Protein AF-A0A7V3CQY4-F1 (afdb_monomer_lite)

Sequence (263 aa):
MRLSNSRHDLVFGLGSEVIVRRNTSTVRGRKYGGEILPIAASELNTNHSLLVAAPLRETRSVLTPDQAALLGWIVTDGYFRRRGGGVEAVIYQSPKKYLDTVIAVAGGKPRAPHPDTGVVCVPVLRERIKPLEPWLSKEEELVGCVARLSTRASESMYDAMYLADGSVAPGRKGDYLAVKHPGVRSAFRVLALFRGYRTSESSRGCYVSQRRTLKLASCDIDAAVTDGLWQPVTEMGTCVVRCGQFITLMGAVAPVRPTKAST

Structure (mmCIF, N/CA/C/O backbone):
data_AF-A0A7V3CQY4-F1
#
_entry.id   AF-A0A7V3CQY4-F1
#
loop_
_atom_site.group_PDB
_atom_site.id
_atom_site.type_symbol
_atom_site.label_atom_id
_atom_site.label_alt_id
_atom_site.label_comp_id
_atom_site.label_asym_id
_atom_site.label_entity_id
_atom_site.label_seq_id
_atom_site.pdbx_PDB_ins_code
_atom_site.Cartn_x
_atom_site.Cartn_y
_atom_site.Cartn_z
_atom_site.occupancy
_atom_site.B_iso_or_equiv
_atom_site.auth_seq_id
_atom_site.auth_comp_id
_atom_site.auth_asym_id
_atom_site.auth_atom_id
_atom_site.pdbx_PDB_model_num
ATOM 1 N N . MET A 1 1 ? 10.333 9.291 -25.958 1.00 81.38 1 MET A N 1
ATOM 2 C CA . MET A 1 1 ? 9.911 7.898 -26.229 1.00 81.38 1 MET A CA 1
ATOM 3 C C . MET A 1 1 ? 8.604 7.633 -25.501 1.00 81.38 1 MET A C 1
ATOM 5 O O . MET A 1 1 ? 8.545 7.876 -24.302 1.00 81.38 1 MET A O 1
ATOM 9 N N . ARG A 1 2 ? 7.569 7.145 -26.185 1.00 84.38 2 ARG A N 1
ATOM 10 C CA . ARG A 1 2 ? 6.293 6.737 -25.583 1.00 84.38 2 ARG A CA 1
ATOM 11 C C . ARG A 1 2 ? 6.104 5.239 -25.780 1.00 84.38 2 ARG A C 1
ATOM 13 O O . ARG A 1 2 ? 6.304 4.735 -26.877 1.00 84.38 2 ARG A O 1
ATOM 20 N N . LEU A 1 3 ? 5.737 4.542 -24.711 1.00 83.81 3 LEU A N 1
ATOM 21 C CA . LEU A 1 3 ? 5.348 3.137 -24.727 1.00 83.81 3 LEU A CA 1
ATOM 22 C C . LEU A 1 3 ? 3.882 3.065 -24.331 1.00 83.81 3 LEU A C 1
ATOM 24 O O . LEU A 1 3 ? 3.548 3.406 -23.193 1.00 83.81 3 LEU A O 1
ATOM 28 N N . SER A 1 4 ? 3.020 2.600 -25.227 1.00 84.50 4 SER A N 1
ATOM 29 C CA . SER A 1 4 ? 1.587 2.534 -24.942 1.00 84.50 4 SER A CA 1
ATOM 30 C C . SER A 1 4 ? 0.986 1.165 -25.243 1.00 84.50 4 SER A C 1
ATOM 32 O O . SER A 1 4 ? 1.446 0.446 -26.120 1.00 84.50 4 SER A O 1
ATOM 34 N N . ASN A 1 5 ? -0.004 0.753 -24.454 1.00 85.06 5 ASN A N 1
ATOM 35 C CA . ASN A 1 5 ? -0.891 -0.371 -24.744 1.00 85.06 5 ASN A CA 1
ATOM 36 C C . ASN A 1 5 ? -2.230 -0.177 -24.031 1.00 85.06 5 ASN A C 1
ATOM 38 O O . ASN A 1 5 ? -2.420 0.793 -23.304 1.00 85.06 5 ASN A O 1
ATOM 42 N N . SER A 1 6 ? -3.145 -1.144 -24.157 1.00 79.06 6 SER A N 1
ATOM 43 C CA . SER A 1 6 ? -4.470 -1.096 -23.505 1.00 79.06 6 SER A CA 1
ATOM 44 C C . SER A 1 6 ? -4.454 -0.849 -21.990 1.00 79.06 6 SER A C 1
ATOM 46 O O . SER A 1 6 ? -5.492 -0.545 -21.407 1.00 79.06 6 SER A O 1
ATOM 48 N N . ARG A 1 7 ? -3.306 -1.027 -21.328 1.00 74.19 7 ARG A N 1
ATOM 49 C CA . ARG A 1 7 ? -3.156 -0.862 -19.883 1.00 74.19 7 ARG A CA 1
ATOM 50 C C . ARG A 1 7 ? -2.136 0.187 -19.486 1.00 74.19 7 ARG A C 1
ATOM 52 O O . ARG A 1 7 ? -2.247 0.654 -18.370 1.00 74.19 7 ARG A O 1
ATOM 59 N N . HIS A 1 8 ? -1.148 0.523 -20.303 1.00 79.31 8 HIS A N 1
ATOM 60 C CA . HIS A 1 8 ? -0.020 1.359 -19.895 1.00 79.31 8 HIS A CA 1
ATOM 61 C C . HIS A 1 8 ? 0.166 2.488 -20.895 1.00 79.31 8 HIS A C 1
ATOM 63 O O . HIS A 1 8 ? 0.032 2.273 -22.092 1.00 79.31 8 HIS A O 1
ATOM 69 N N . ASP A 1 9 ? 0.530 3.658 -20.390 1.00 81.81 9 ASP A N 1
ATOM 70 C CA . ASP A 1 9 ? 0.972 4.788 -21.195 1.00 81.81 9 ASP A CA 1
ATOM 71 C C . ASP A 1 9 ? 2.155 5.424 -20.466 1.00 81.81 9 ASP A C 1
ATOM 73 O O . ASP A 1 9 ? 1.991 6.072 -19.430 1.00 81.81 9 ASP A O 1
ATOM 77 N N . LEU A 1 10 ? 3.364 5.093 -20.915 1.00 81.94 10 LEU A N 1
ATOM 78 C CA . LEU A 1 10 ? 4.618 5.487 -20.285 1.00 81.94 10 LEU A CA 1
ATOM 79 C C . LEU A 1 10 ? 5.369 6.413 -21.228 1.00 81.94 10 LEU A C 1
ATOM 81 O O . LEU A 1 10 ? 5.567 6.081 -22.394 1.00 81.94 10 LEU A O 1
ATOM 85 N N . VAL A 1 11 ? 5.835 7.543 -20.710 1.00 81.00 11 VAL A N 1
ATOM 86 C CA . VAL A 1 11 ? 6.584 8.518 -21.497 1.00 81.00 11 VAL A CA 1
ATOM 87 C C . VAL A 1 11 ? 7.938 8.764 -20.847 1.00 81.00 11 VAL A C 1
ATOM 89 O O . VAL A 1 11 ? 8.033 9.008 -19.646 1.00 81.00 11 VAL A O 1
ATOM 92 N N . PHE A 1 12 ? 8.985 8.687 -21.660 1.00 77.75 12 PHE A N 1
ATOM 93 C CA . PHE A 1 12 ? 10.381 8.834 -21.271 1.00 77.75 12 PHE A CA 1
ATOM 94 C C . PHE A 1 12 ? 11.020 9.952 -22.093 1.00 77.75 12 PHE A C 1
ATOM 96 O O . PHE A 1 12 ? 10.790 10.049 -23.305 1.00 77.75 12 PHE A O 1
ATOM 103 N N . GLY A 1 13 ? 11.877 10.747 -21.454 1.00 74.88 13 GLY A N 1
ATOM 104 C CA . GLY A 1 13 ? 12.790 11.636 -22.164 1.00 74.88 13 GLY A CA 1
ATOM 105 C C . GLY A 1 13 ? 13.780 10.830 -23.008 1.00 74.88 13 GLY A C 1
ATOM 106 O O . GLY A 1 13 ? 14.094 9.684 -22.689 1.00 74.88 13 GLY A O 1
ATOM 107 N N . LEU A 1 14 ? 14.271 11.412 -24.105 1.00 71.69 14 LEU A N 1
ATOM 108 C CA . LEU A 1 14 ? 15.207 10.720 -25.005 1.00 71.69 14 LEU A CA 1
ATOM 109 C C . LEU A 1 14 ? 16.559 10.413 -24.341 1.00 71.69 14 LEU A C 1
ATOM 111 O O . LEU A 1 14 ? 17.174 9.409 -24.675 1.00 71.69 14 LEU A O 1
ATOM 115 N N . GLY A 1 15 ? 16.985 11.235 -23.378 1.00 73.88 15 GLY A N 1
ATOM 116 C CA . GLY A 1 15 ? 18.197 11.009 -22.583 1.00 73.88 15 GLY A CA 1
ATOM 117 C C . GLY A 1 15 ? 17.988 10.176 -21.315 1.00 73.88 15 GLY A C 1
ATOM 118 O O . GLY A 1 15 ? 18.919 10.042 -20.529 1.00 73.88 15 GLY A O 1
ATOM 119 N N . SER A 1 16 ? 16.780 9.660 -21.063 1.00 76.44 16 SER A N 1
ATOM 120 C CA . SER A 1 16 ? 16.513 8.850 -19.871 1.00 76.44 16 SER A CA 1
ATOM 121 C C . SER A 1 16 ? 17.084 7.441 -20.035 1.00 76.44 16 SER A C 1
ATOM 123 O O . SER A 1 16 ? 16.942 6.825 -21.093 1.00 76.44 16 SER A O 1
ATOM 125 N N . GLU A 1 17 ? 17.646 6.895 -18.960 1.00 82.06 17 GLU A N 1
ATOM 126 C CA . GLU A 1 17 ? 17.961 5.472 -18.863 1.00 82.06 17 GLU A CA 1
ATOM 127 C C . GLU A 1 17 ? 16.813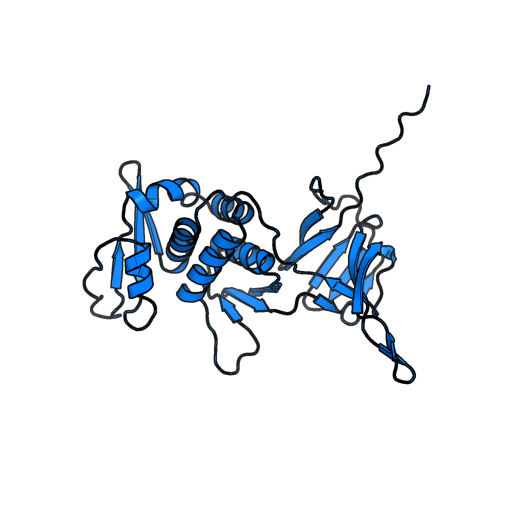 4.712 -18.207 1.00 82.06 17 GLU A C 1
ATOM 129 O O . GLU A 1 17 ? 16.183 5.160 -17.247 1.00 82.06 17 GLU A O 1
ATOM 134 N N . VAL A 1 18 ? 16.549 3.516 -18.710 1.00 84.31 18 VAL A N 1
ATOM 135 C CA . VAL A 1 18 ? 15.534 2.626 -18.160 1.00 84.31 18 VAL A CA 1
ATOM 136 C C . VAL A 1 18 ? 16.145 1.278 -17.825 1.00 84.31 18 VAL A C 1
ATOM 138 O O . VAL A 1 18 ? 16.961 0.737 -18.568 1.00 84.31 18 VAL A O 1
ATOM 141 N N . ILE A 1 19 ? 15.727 0.714 -16.693 1.00 87.62 19 ILE A N 1
ATOM 142 C CA . ILE A 1 19 ? 16.169 -0.615 -16.280 1.00 87.62 19 ILE A CA 1
ATOM 143 C C . ILE A 1 19 ? 15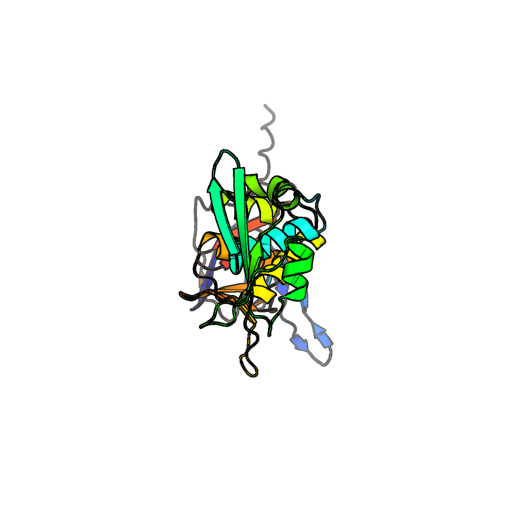.307 -1.654 -16.986 1.00 87.62 19 ILE A C 1
ATOM 145 O O . ILE A 1 19 ? 14.092 -1.736 -16.771 1.00 87.62 19 ILE A O 1
ATOM 149 N N . VAL A 1 20 ? 15.937 -2.478 -17.817 1.00 90.19 20 VAL A N 1
ATOM 150 C CA . VAL A 1 20 ? 15.262 -3.545 -18.552 1.00 90.19 20 VAL A CA 1
ATOM 151 C C . VAL A 1 20 ? 15.842 -4.902 -18.207 1.00 90.19 20 VAL A C 1
ATOM 153 O O . VAL A 1 20 ? 17.003 -5.041 -17.833 1.00 90.19 20 VAL A O 1
ATOM 156 N N . ARG A 1 21 ? 15.018 -5.929 -18.384 1.00 92.06 21 ARG A N 1
ATOM 157 C CA . ARG A 1 21 ? 15.451 -7.314 -18.496 1.00 92.06 21 ARG A CA 1
ATOM 158 C C . ARG A 1 21 ? 15.422 -7.716 -19.965 1.00 92.06 21 ARG A C 1
ATOM 160 O O . ARG A 1 21 ? 14.360 -7.615 -20.588 1.00 92.06 21 ARG A O 1
ATOM 167 N N . ARG A 1 22 ? 16.534 -8.208 -20.519 1.00 91.38 22 ARG A N 1
ATOM 168 C CA . ARG A 1 22 ? 16.524 -8.764 -21.882 1.00 91.38 22 ARG A CA 1
ATOM 169 C C . ARG A 1 22 ? 15.711 -10.059 -21.896 1.00 91.38 22 ARG A C 1
ATOM 171 O O . ARG A 1 22 ? 15.857 -10.900 -21.006 1.00 91.38 22 ARG A O 1
ATOM 178 N N . ASN A 1 23 ? 14.829 -10.225 -22.877 1.00 89.62 23 ASN A N 1
ATOM 179 C CA . ASN A 1 23 ? 14.028 -11.436 -23.010 1.00 89.62 23 ASN A CA 1
ATOM 180 C C . ASN A 1 23 ? 14.948 -12.644 -23.215 1.00 89.62 23 ASN A C 1
ATOM 182 O O . ASN A 1 23 ? 15.903 -12.591 -23.987 1.00 89.62 23 ASN A O 1
ATOM 186 N N . THR A 1 24 ? 14.660 -13.736 -22.513 1.00 88.44 24 THR A N 1
ATOM 187 C CA . THR A 1 24 ? 15.439 -14.965 -22.646 1.00 88.44 24 THR A CA 1
ATOM 188 C C . THR A 1 24 ? 15.089 -15.680 -23.944 1.00 88.44 24 THR A C 1
ATOM 190 O O . THR A 1 24 ? 13.906 -15.894 -24.218 1.00 88.44 24 THR A O 1
ATOM 193 N N . SER A 1 25 ? 16.093 -16.131 -24.684 1.00 88.19 25 SER A N 1
ATOM 194 C CA . SER A 1 25 ? 15.944 -17.016 -25.840 1.00 88.19 25 SER A CA 1
ATOM 195 C C . SER A 1 25 ? 16.830 -18.250 -25.672 1.00 88.19 25 SER A C 1
ATOM 197 O O . SER A 1 25 ? 17.770 -18.262 -24.878 1.00 88.19 25 SER A O 1
ATOM 199 N N . THR A 1 26 ? 16.500 -19.337 -26.369 1.00 90.94 26 THR A N 1
ATOM 200 C CA . THR A 1 26 ? 17.349 -20.534 -26.420 1.00 90.94 26 THR A CA 1
ATOM 201 C C . THR A 1 26 ? 17.760 -20.766 -27.862 1.00 90.94 26 THR A C 1
ATOM 203 O O . THR A 1 26 ? 16.904 -20.945 -28.721 1.00 90.94 26 THR A O 1
ATOM 206 N N . VAL A 1 27 ? 19.064 -20.755 -28.130 1.00 89.75 27 VAL A N 1
ATOM 207 C CA . VAL A 1 27 ? 19.627 -20.965 -29.467 1.00 89.75 27 VAL A CA 1
ATOM 208 C C . VAL A 1 27 ? 20.602 -22.129 -29.381 1.00 89.75 27 VAL A C 1
ATOM 210 O O . VAL A 1 27 ? 21.561 -22.081 -28.614 1.00 89.75 27 VAL A O 1
ATOM 213 N N . ARG A 1 28 ? 20.334 -23.203 -30.138 1.00 91.25 28 ARG A N 1
ATOM 214 C CA . ARG A 1 28 ? 21.153 -24.434 -30.155 1.00 91.25 28 ARG A CA 1
ATOM 215 C C . ARG A 1 28 ? 21.439 -24.987 -28.745 1.00 91.25 28 ARG A C 1
ATOM 217 O O . ARG A 1 28 ? 22.572 -25.310 -28.408 1.00 91.25 28 ARG A O 1
ATOM 224 N N . GLY A 1 29 ? 20.411 -25.024 -27.895 1.00 91.19 29 GLY A N 1
ATOM 225 C CA . GLY A 1 29 ? 20.507 -25.527 -26.518 1.00 91.19 29 GLY A CA 1
ATOM 226 C C . GLY A 1 29 ? 21.156 -24.573 -25.505 1.00 91.19 29 GLY A C 1
ATOM 227 O O . GLY A 1 29 ? 21.150 -24.870 -24.314 1.00 91.19 29 GLY A O 1
ATOM 228 N N . ARG A 1 30 ? 21.670 -23.409 -25.929 1.00 87.62 30 ARG A N 1
ATOM 229 C CA . ARG A 1 30 ? 22.233 -22.388 -25.031 1.00 87.62 30 ARG A CA 1
ATOM 230 C C . ARG A 1 30 ? 21.199 -21.310 -24.726 1.00 87.62 30 ARG A C 1
ATOM 232 O O . ARG A 1 30 ? 20.527 -20.828 -25.638 1.00 87.62 30 ARG A O 1
ATOM 239 N N . LYS A 1 31 ? 21.070 -20.930 -23.451 1.00 85.62 31 LYS A N 1
ATOM 240 C CA . LYS A 1 31 ? 20.207 -19.823 -23.014 1.00 85.62 31 LYS A CA 1
ATOM 241 C C . LYS A 1 31 ? 20.952 -18.497 -23.149 1.00 85.62 31 LYS A C 1
ATOM 243 O O . LYS A 1 31 ? 22.065 -18.368 -22.652 1.00 85.62 31 LYS A O 1
ATOM 248 N N . TYR A 1 32 ? 20.308 -17.530 -23.787 1.00 86.44 32 TYR A N 1
ATOM 249 C CA . TYR A 1 32 ? 20.758 -16.148 -23.924 1.00 86.44 32 TYR A CA 1
ATOM 250 C C . TYR A 1 32 ? 19.711 -15.219 -23.312 1.00 86.44 32 TYR A C 1
ATOM 252 O O . TYR A 1 32 ? 18.535 -15.586 -23.224 1.00 86.44 32 TYR A O 1
ATOM 260 N N . GLY A 1 33 ? 20.111 -14.011 -22.927 1.00 88.31 33 GLY A N 1
ATOM 261 C CA . GLY A 1 33 ? 19.206 -13.050 -22.310 1.00 88.31 33 GLY A CA 1
ATOM 262 C C . GLY A 1 33 ? 18.979 -13.312 -20.817 1.00 88.31 33 GLY A C 1
ATOM 263 O O . GLY A 1 33 ? 19.558 -14.209 -20.200 1.00 88.31 33 GLY A O 1
ATOM 264 N N . GLY A 1 34 ? 18.048 -12.557 -20.238 1.00 87.75 34 GLY A N 1
ATOM 265 C CA . GLY A 1 34 ? 17.684 -12.637 -18.828 1.00 87.75 34 GLY A CA 1
ATOM 266 C C . GLY A 1 34 ? 18.467 -11.691 -17.921 1.00 87.75 34 GLY A C 1
ATOM 267 O O . GLY A 1 34 ? 18.006 -11.475 -16.798 1.00 87.75 34 GLY A O 1
ATOM 268 N N . GLU A 1 35 ? 19.563 -11.107 -18.408 1.00 91.31 35 GLU A N 1
ATOM 269 C CA . GLU A 1 35 ? 20.306 -10.040 -17.744 1.00 91.31 35 GLU A CA 1
ATOM 270 C C . GLU A 1 35 ? 19.432 -8.805 -17.489 1.00 91.31 35 GLU A C 1
ATOM 272 O O . GLU A 1 35 ? 18.504 -8.507 -18.250 1.00 91.31 35 GLU A O 1
ATOM 277 N N . ILE A 1 36 ? 19.736 -8.103 -16.395 1.00 88.88 36 ILE A N 1
ATOM 278 C CA . ILE A 1 36 ? 19.141 -6.815 -16.038 1.00 88.88 36 ILE A CA 1
ATOM 279 C C . ILE A 1 36 ? 20.201 -5.750 -16.287 1.00 88.88 36 ILE A C 1
ATOM 281 O O . ILE A 1 36 ? 21.296 -5.849 -15.735 1.00 88.88 36 ILE A O 1
ATOM 285 N N . LEU A 1 37 ? 19.877 -4.751 -17.103 1.00 89.12 37 LEU A N 1
ATOM 286 C CA . LEU A 1 37 ? 20.795 -3.673 -17.449 1.00 89.12 37 LEU A CA 1
ATOM 287 C C . LEU A 1 37 ? 20.056 -2.336 -17.608 1.00 89.12 37 LEU A C 1
ATOM 289 O O . LEU A 1 37 ? 18.878 -2.334 -17.986 1.00 89.12 37 LEU A O 1
ATOM 293 N N . PRO A 1 38 ? 20.726 -1.207 -17.324 1.00 87.69 38 PRO A N 1
ATOM 294 C CA . PRO A 1 38 ? 20.293 0.090 -17.823 1.00 87.69 38 PRO A CA 1
ATOM 295 C C . PRO A 1 38 ? 20.513 0.152 -19.340 1.00 87.69 38 PRO A C 1
ATOM 297 O O . PRO A 1 38 ? 21.532 -0.326 -19.837 1.00 87.69 38 PRO A O 1
ATOM 300 N N . ILE A 1 39 ? 19.556 0.724 -20.067 1.00 87.94 39 ILE A N 1
ATOM 301 C CA . ILE A 1 39 ? 19.712 1.108 -21.477 1.00 87.94 39 ILE A CA 1
ATOM 302 C C . ILE A 1 39 ? 19.093 2.482 -21.709 1.00 87.94 39 ILE A C 1
ATOM 304 O O . ILE A 1 39 ? 18.178 2.879 -20.978 1.00 87.94 39 ILE A O 1
ATOM 308 N N . ALA A 1 40 ? 19.534 3.182 -22.750 1.00 87.19 40 ALA A N 1
ATOM 309 C CA . ALA A 1 40 ? 18.888 4.422 -23.157 1.00 87.19 40 ALA A CA 1
ATOM 310 C C . ALA A 1 40 ? 17.442 4.151 -23.604 1.00 87.19 40 ALA A C 1
ATOM 312 O O . ALA A 1 40 ? 17.146 3.143 -24.251 1.00 87.19 40 ALA A O 1
ATOM 313 N N . ALA A 1 41 ? 16.518 5.065 -23.298 1.00 85.50 41 ALA A N 1
ATOM 314 C CA . ALA A 1 41 ? 15.123 4.935 -23.713 1.00 85.50 41 ALA A CA 1
ATOM 315 C C . ALA A 1 41 ? 14.975 4.826 -25.244 1.00 85.50 41 ALA A C 1
ATOM 317 O O . ALA A 1 41 ? 14.059 4.160 -25.718 1.00 85.50 41 ALA A O 1
ATOM 318 N N . SER A 1 42 ? 15.886 5.434 -26.013 1.00 86.62 42 SER A N 1
ATOM 319 C CA . SER A 1 42 ? 15.980 5.321 -27.477 1.00 86.62 42 SER A CA 1
ATOM 320 C C . SER A 1 42 ? 16.310 3.911 -27.983 1.00 86.62 42 SER A C 1
ATOM 322 O O . SER A 1 42 ? 15.990 3.592 -29.123 1.00 86.62 42 SER A O 1
ATOM 324 N N . GLU A 1 43 ? 16.906 3.055 -27.152 1.00 90.56 43 GLU A N 1
ATOM 325 C CA . GLU A 1 43 ? 17.316 1.687 -27.505 1.00 90.56 43 GLU A CA 1
ATOM 326 C C . GLU A 1 43 ? 16.251 0.634 -27.152 1.00 90.56 43 GLU A C 1
ATOM 328 O O . GLU A 1 43 ? 16.439 -0.574 -27.355 1.00 90.56 43 GLU A O 1
ATOM 333 N N . LEU A 1 44 ? 15.113 1.066 -26.599 1.00 90.00 44 LEU A N 1
ATOM 334 C CA . LEU A 1 44 ? 14.010 0.177 -26.262 1.00 90.00 44 LEU A CA 1
ATOM 335 C C . LEU A 1 44 ? 13.445 -0.504 -27.510 1.00 90.00 44 LEU A C 1
ATOM 337 O O . LEU A 1 44 ? 13.150 0.128 -28.518 1.00 90.00 44 LEU A O 1
ATOM 341 N N . ASN A 1 45 ? 13.236 -1.814 -27.413 1.00 91.12 45 ASN A N 1
ATOM 342 C CA . ASN A 1 45 ? 12.609 -2.614 -28.455 1.00 91.12 45 ASN A CA 1
ATOM 343 C C . ASN A 1 45 ? 11.835 -3.787 -27.834 1.00 91.12 45 ASN A C 1
ATOM 345 O O . ASN A 1 45 ? 11.860 -4.016 -26.621 1.00 91.12 45 ASN A O 1
ATOM 349 N N . THR A 1 46 ? 11.150 -4.561 -28.670 1.00 91.75 46 THR A N 1
ATOM 350 C CA . THR A 1 46 ? 10.269 -5.662 -28.254 1.00 91.75 46 THR A CA 1
ATOM 351 C C . THR A 1 46 ? 10.991 -6.828 -27.563 1.00 91.75 46 THR A C 1
ATOM 353 O O . THR A 1 46 ? 10.349 -7.598 -26.840 1.00 91.75 46 THR A O 1
ATOM 356 N N . ASN A 1 47 ? 12.322 -6.936 -27.692 1.00 90.75 47 ASN A N 1
ATOM 357 C CA . ASN A 1 47 ? 13.139 -7.922 -26.975 1.00 90.75 47 ASN A CA 1
ATOM 358 C C . ASN A 1 47 ? 13.433 -7.528 -25.521 1.00 90.75 47 ASN A C 1
ATOM 360 O O . ASN A 1 47 ? 14.086 -8.286 -24.801 1.00 90.75 47 ASN A O 1
ATOM 364 N N . HIS A 1 48 ? 12.949 -6.375 -25.064 1.00 93.06 48 HIS A N 1
ATOM 365 C CA . HIS A 1 48 ? 13.103 -5.927 -23.688 1.00 93.06 48 HIS A CA 1
ATOM 366 C C . HIS A 1 48 ? 11.824 -6.126 -22.867 1.00 93.06 48 HIS A C 1
ATOM 368 O O . HIS A 1 48 ? 10.690 -6.131 -23.358 1.00 93.06 48 HIS A O 1
ATOM 374 N N . SER A 1 49 ? 12.029 -6.280 -21.566 1.00 92.00 49 SER A N 1
ATOM 375 C CA . SER A 1 49 ? 10.994 -6.218 -20.547 1.00 92.00 49 SER A CA 1
ATOM 376 C C . SER A 1 49 ? 11.368 -5.127 -19.548 1.00 92.00 49 SER A C 1
ATOM 378 O O . SER A 1 49 ? 12.346 -5.276 -18.822 1.00 92.00 49 SER A O 1
ATOM 380 N N . LEU A 1 50 ? 10.601 -4.042 -19.493 1.00 89.50 50 LEU A N 1
ATOM 381 C CA . LEU A 1 50 ? 10.844 -2.934 -18.570 1.00 89.50 50 LEU A CA 1
ATOM 382 C C . LEU A 1 50 ? 10.623 -3.392 -17.126 1.00 89.50 50 LEU A C 1
ATOM 384 O O . LEU A 1 50 ? 9.597 -4.012 -16.836 1.00 89.50 50 LEU A O 1
ATOM 388 N N . LEU A 1 51 ? 11.557 -3.095 -16.222 1.00 86.88 51 LEU A N 1
ATOM 389 C CA . LEU A 1 51 ? 11.380 -3.330 -14.793 1.00 86.88 51 LEU A CA 1
ATOM 390 C C . LEU A 1 51 ? 10.531 -2.195 -14.206 1.00 86.88 51 LEU A C 1
ATOM 392 O O . LEU A 1 51 ? 10.971 -1.056 -14.146 1.00 86.88 51 LEU A O 1
ATOM 396 N N . VAL A 1 52 ? 9.305 -2.508 -13.784 1.00 84.25 52 VAL A N 1
ATOM 397 C CA . VAL A 1 52 ? 8.325 -1.513 -13.306 1.00 84.25 52 VAL A CA 1
ATOM 398 C C . VAL A 1 52 ? 8.125 -1.532 -11.791 1.00 84.25 52 VAL A C 1
ATOM 400 O O . VAL A 1 52 ? 7.438 -0.675 -11.247 1.00 84.25 52 VAL A O 1
ATOM 403 N N . ALA A 1 53 ? 8.709 -2.511 -11.100 1.00 84.38 53 ALA A N 1
ATOM 404 C CA . ALA A 1 53 ? 8.706 -2.588 -9.645 1.00 84.38 53 ALA A CA 1
ATOM 405 C C . ALA A 1 53 ? 10.000 -3.230 -9.139 1.00 84.38 53 ALA A C 1
ATOM 407 O O . ALA A 1 53 ? 10.439 -4.252 -9.676 1.00 84.38 53 ALA A O 1
ATOM 408 N N . ALA A 1 54 ? 10.579 -2.667 -8.081 1.00 81.69 54 ALA A N 1
ATOM 409 C CA . ALA A 1 54 ? 11.748 -3.218 -7.408 1.00 81.69 54 ALA A CA 1
ATOM 410 C C . ALA A 1 54 ? 11.600 -3.058 -5.888 1.00 81.69 54 ALA A C 1
ATOM 412 O O . ALA A 1 54 ? 11.044 -2.051 -5.450 1.00 81.69 54 ALA A O 1
ATOM 413 N N . PRO A 1 55 ? 12.079 -4.029 -5.090 1.00 84.62 55 PRO A N 1
ATOM 414 C CA . PRO A 1 55 ? 12.059 -3.904 -3.643 1.00 84.62 55 PRO A CA 1
ATOM 415 C C . PRO A 1 55 ? 12.838 -2.680 -3.154 1.00 84.62 55 PRO A C 1
ATOM 417 O O . PRO A 1 55 ? 13.899 -2.355 -3.695 1.00 84.62 55 PRO A O 1
ATOM 420 N N . LEU A 1 56 ? 12.321 -2.040 -2.110 1.00 83.44 56 LEU A N 1
ATOM 421 C CA . LEU A 1 56 ? 13.007 -0.988 -1.376 1.00 83.44 56 LEU A CA 1
ATOM 422 C C . LEU A 1 56 ? 14.280 -1.561 -0.732 1.00 83.44 56 LEU A C 1
ATOM 424 O O . LEU A 1 56 ? 14.290 -2.690 -0.242 1.00 83.44 56 LEU A O 1
ATOM 428 N N . ARG A 1 57 ? 15.362 -0.778 -0.740 1.00 81.69 57 ARG A N 1
ATOM 429 C CA . ARG A 1 57 ? 16.553 -1.051 0.076 1.00 81.69 57 ARG A CA 1
ATOM 430 C C . ARG A 1 57 ? 16.408 -0.362 1.425 1.00 81.69 57 ARG A C 1
ATOM 432 O O . ARG A 1 57 ? 15.827 0.712 1.482 1.00 81.69 57 ARG A O 1
ATOM 439 N N . GLU A 1 58 ? 16.963 -0.962 2.473 1.00 83.12 58 GLU A N 1
ATOM 440 C CA . GLU A 1 58 ? 16.819 -0.482 3.851 1.00 83.12 58 GLU A CA 1
ATOM 441 C C . GLU A 1 58 ? 17.111 1.020 3.998 1.00 83.12 58 GLU A C 1
ATOM 443 O O . GLU A 1 58 ? 18.115 1.531 3.499 1.00 83.12 58 GLU A O 1
ATOM 448 N N . THR A 1 59 ? 16.227 1.713 4.714 1.00 81.38 59 THR A N 1
ATOM 449 C CA . THR A 1 59 ? 16.311 3.146 5.006 1.00 81.38 59 THR A CA 1
ATOM 450 C C . THR A 1 59 ? 16.031 3.397 6.486 1.00 81.38 59 THR A C 1
ATOM 452 O O . THR A 1 59 ? 15.493 2.548 7.200 1.00 81.38 59 THR A O 1
ATOM 455 N N . ARG A 1 60 ? 16.372 4.594 6.974 1.00 89.62 60 ARG A N 1
ATOM 456 C CA . ARG A 1 60 ? 15.944 5.037 8.304 1.00 89.62 60 ARG A CA 1
ATOM 457 C C . ARG A 1 60 ? 14.429 5.260 8.303 1.00 89.62 60 ARG A C 1
ATOM 459 O O . ARG A 1 60 ? 13.934 6.058 7.515 1.00 89.62 60 ARG A O 1
ATOM 466 N N . SER A 1 61 ? 13.725 4.608 9.228 1.00 95.31 61 SER A N 1
ATOM 467 C CA . SER A 1 61 ? 12.265 4.701 9.331 1.00 95.31 61 SER A CA 1
ATOM 468 C C . SER A 1 61 ? 11.793 5.880 10.180 1.00 95.31 61 SER A C 1
ATOM 470 O O . SER A 1 61 ? 12.389 6.180 11.217 1.00 95.31 61 SER A O 1
ATOM 472 N N . VAL A 1 62 ? 10.670 6.488 9.789 1.00 97.12 62 VAL A N 1
ATOM 473 C CA . VAL A 1 62 ? 9.920 7.444 10.629 1.00 97.12 62 VAL A CA 1
ATOM 474 C C . VAL A 1 62 ? 9.002 6.779 11.657 1.00 97.12 62 VAL A C 1
ATOM 476 O O . VAL A 1 62 ? 8.650 7.421 12.640 1.00 97.12 62 VAL A O 1
ATOM 479 N N . LEU A 1 63 ? 8.633 5.511 11.447 1.00 97.75 63 LEU A N 1
ATOM 480 C CA . LEU A 1 63 ? 7.809 4.713 12.360 1.00 97.75 63 LEU A CA 1
ATOM 481 C C . LEU A 1 63 ? 8.476 3.368 12.656 1.00 97.75 63 LEU A C 1
ATOM 483 O O . LEU A 1 63 ? 9.156 2.796 11.800 1.00 97.75 63 LEU A O 1
ATOM 487 N N . THR A 1 64 ? 8.254 2.825 13.849 1.00 97.94 64 THR A N 1
ATOM 488 C CA . THR A 1 64 ? 8.599 1.424 14.129 1.00 97.94 64 THR A CA 1
ATOM 489 C C . THR A 1 64 ? 7.680 0.474 13.345 1.00 97.94 64 THR A C 1
ATOM 491 O O . THR A 1 64 ? 6.597 0.886 12.920 1.00 97.94 64 THR A O 1
ATOM 494 N N . PRO A 1 65 ? 8.058 -0.805 13.165 1.00 98.06 65 PRO A N 1
ATOM 495 C CA . PRO A 1 65 ? 7.178 -1.802 12.554 1.00 98.06 65 PRO A CA 1
ATOM 496 C C . PRO A 1 65 ? 5.785 -1.881 13.194 1.00 98.06 65 PRO A C 1
ATOM 498 O O . PRO A 1 65 ? 4.787 -1.827 12.480 1.00 98.06 65 PRO A O 1
ATOM 501 N N . ASP A 1 66 ? 5.708 -1.883 14.526 1.00 98.38 66 ASP A N 1
ATOM 502 C CA . ASP A 1 66 ? 4.435 -1.936 15.258 1.00 98.38 66 ASP A CA 1
ATOM 503 C C . ASP A 1 66 ? 3.578 -0.682 15.041 1.00 98.38 66 ASP A C 1
ATOM 505 O O . ASP A 1 66 ? 2.362 -0.769 14.875 1.00 98.38 66 ASP A O 1
ATOM 509 N N . GLN A 1 67 ? 4.207 0.497 15.013 1.00 98.56 67 GLN A N 1
ATOM 510 C CA . GLN A 1 67 ? 3.525 1.762 14.729 1.00 98.56 67 GLN A CA 1
ATOM 511 C C . GLN A 1 67 ? 2.987 1.796 13.296 1.00 98.56 67 GLN A C 1
ATOM 513 O O . GLN A 1 67 ? 1.863 2.238 13.066 1.00 98.56 67 GLN A O 1
ATOM 518 N N . ALA A 1 68 ? 3.774 1.311 12.336 1.00 98.38 68 ALA A N 1
ATOM 519 C CA . ALA A 1 68 ? 3.387 1.251 10.935 1.00 98.38 68 ALA A CA 1
ATOM 520 C C . ALA A 1 68 ? 2.246 0.239 10.712 1.00 98.38 68 ALA A C 1
ATOM 522 O O . ALA A 1 68 ? 1.281 0.548 10.014 1.00 98.38 68 ALA A O 1
ATOM 523 N N . ALA A 1 69 ? 2.291 -0.922 11.375 1.00 98.62 69 ALA A N 1
ATOM 524 C CA . ALA A 1 69 ? 1.187 -1.881 11.389 1.00 98.62 69 ALA A CA 1
ATOM 525 C C . ALA A 1 69 ? -0.092 -1.268 11.978 1.00 98.62 69 ALA A C 1
ATOM 527 O O . ALA A 1 69 ? -1.158 -1.365 11.370 1.00 98.62 69 ALA A O 1
ATOM 528 N N . LEU A 1 70 ? 0.007 -0.591 13.129 1.00 98.69 70 LEU A N 1
ATOM 529 C CA . LEU A 1 70 ? -1.132 0.088 13.748 1.00 98.69 70 LEU A CA 1
ATOM 530 C C . LEU A 1 70 ? -1.741 1.141 12.816 1.00 98.69 70 LEU A C 1
ATOM 532 O O . LEU A 1 70 ? -2.959 1.187 12.658 1.00 98.69 70 LEU A O 1
ATOM 536 N N . LEU A 1 71 ? -0.902 1.962 12.178 1.00 98.50 71 LEU A N 1
ATOM 537 C CA . LEU A 1 71 ? -1.358 2.944 11.200 1.00 98.50 71 LEU A CA 1
ATOM 538 C C . LEU A 1 71 ? -2.092 2.262 10.040 1.00 98.50 71 LEU A C 1
ATOM 540 O O . LEU A 1 71 ? -3.177 2.708 9.681 1.00 98.50 71 LEU A O 1
ATOM 544 N N . GLY A 1 72 ? -1.545 1.161 9.511 1.00 98.19 72 GLY A N 1
ATOM 545 C CA . GLY A 1 72 ? -2.167 0.349 8.463 1.00 98.19 72 GLY A CA 1
ATOM 546 C C . GLY A 1 72 ? -3.575 -0.130 8.827 1.00 98.19 72 GLY A C 1
ATOM 547 O O . GLY A 1 72 ? -4.497 0.032 8.027 1.00 98.19 72 GLY A O 1
ATOM 548 N N . TRP A 1 73 ? -3.763 -0.637 10.050 1.00 98.31 73 TRP A N 1
ATOM 549 C CA . TRP A 1 73 ? -5.081 -1.019 10.568 1.00 98.31 73 TRP A CA 1
ATOM 550 C C . TRP A 1 73 ? -6.034 0.173 10.707 1.00 98.31 73 TRP A C 1
ATOM 552 O O . TRP A 1 73 ? -7.189 0.081 10.301 1.00 98.31 73 TRP A O 1
ATOM 562 N N . ILE A 1 74 ? -5.563 1.302 11.251 1.00 97.88 74 ILE A N 1
ATOM 563 C CA . ILE A 1 74 ? -6.398 2.497 11.460 1.00 97.88 74 ILE A CA 1
ATOM 564 C C . ILE A 1 74 ? -6.925 3.053 10.131 1.00 97.88 74 ILE A C 1
ATOM 566 O O . ILE A 1 74 ? -8.073 3.484 10.067 1.00 97.88 74 ILE A O 1
ATOM 570 N N . VAL A 1 75 ? -6.108 3.066 9.074 1.00 97.06 75 VAL A N 1
ATOM 571 C CA . VAL A 1 75 ? -6.500 3.672 7.789 1.00 97.06 75 VAL A CA 1
ATOM 572 C C . VAL A 1 75 ? -7.358 2.763 6.903 1.00 97.06 75 VAL A C 1
ATOM 574 O O . VAL A 1 75 ? -7.879 3.234 5.895 1.00 97.06 75 VAL A O 1
ATOM 577 N N . THR A 1 76 ? -7.496 1.480 7.245 1.00 96.25 76 THR A N 1
ATOM 578 C CA . THR A 1 76 ? -8.291 0.502 6.481 1.00 96.25 76 THR A CA 1
ATOM 579 C C . THR A 1 76 ? -9.581 0.146 7.214 1.00 96.25 76 THR A C 1
ATOM 581 O O . THR A 1 76 ? -10.645 0.633 6.844 1.00 96.25 76 THR A O 1
ATOM 584 N N . ASP A 1 77 ? -9.470 -0.604 8.309 1.00 96.62 77 ASP A N 1
ATOM 585 C CA . ASP A 1 77 ? -10.594 -1.079 9.133 1.00 96.62 77 ASP A CA 1
ATOM 586 C C . ASP A 1 77 ? -10.930 -0.126 10.300 1.00 96.62 77 ASP A C 1
ATOM 588 O O . ASP A 1 77 ? -11.744 -0.434 11.180 1.00 96.62 77 ASP A O 1
ATOM 592 N N . GLY A 1 78 ? -10.272 1.033 10.364 1.00 96.75 78 GLY A N 1
ATOM 593 C CA . GLY A 1 78 ? -10.392 1.968 11.472 1.00 96.75 78 GLY A CA 1
ATOM 594 C C . GLY A 1 78 ? -11.279 3.181 11.227 1.00 96.75 78 GLY A C 1
ATOM 595 O O . GLY A 1 78 ? -11.723 3.501 10.128 1.00 96.75 78 GLY A O 1
ATOM 596 N N . TYR A 1 79 ? -11.523 3.887 12.323 1.00 96.25 79 TYR A N 1
ATOM 597 C CA . TYR A 1 79 ? -12.110 5.215 12.350 1.00 96.25 79 TYR A CA 1
ATOM 598 C C . TYR A 1 79 ? -11.308 6.067 13.319 1.00 96.25 79 TYR A C 1
ATOM 600 O O . TYR A 1 79 ? -11.009 5.633 14.433 1.00 96.25 79 TYR A O 1
ATOM 608 N N . PHE A 1 80 ? -11.001 7.296 12.926 1.00 96.69 80 PHE A N 1
ATOM 609 C CA . PHE A 1 80 ? -10.365 8.260 13.806 1.00 96.69 80 PHE A CA 1
ATOM 610 C C . PHE A 1 80 ? -11.018 9.631 13.678 1.00 96.69 80 PHE A C 1
ATOM 612 O O . PHE A 1 80 ? -11.607 9.978 12.654 1.00 96.69 80 PHE A O 1
ATOM 619 N N . ARG A 1 81 ? -10.918 10.421 14.744 1.00 95.81 81 ARG A N 1
ATOM 620 C CA . ARG A 1 81 ? -11.404 11.801 14.790 1.00 95.81 81 ARG A CA 1
ATOM 621 C C . ARG A 1 81 ? -10.534 12.643 15.709 1.00 95.81 81 ARG A C 1
ATOM 623 O O . ARG A 1 81 ? -9.928 12.129 16.646 1.00 95.81 81 ARG A O 1
ATOM 630 N N . ARG A 1 82 ? -10.528 13.955 15.483 1.00 95.12 82 ARG A N 1
ATOM 631 C CA . ARG A 1 82 ? -9.910 14.918 16.402 1.00 95.12 82 ARG A CA 1
ATOM 632 C C . ARG A 1 82 ? -10.941 15.382 17.427 1.00 95.12 82 ARG A C 1
ATOM 634 O O . ARG A 1 82 ? -12.019 15.834 17.051 1.00 95.12 82 ARG A O 1
ATOM 641 N N . ARG A 1 83 ? -10.620 15.270 18.717 1.00 93.00 83 ARG A N 1
ATOM 642 C CA . ARG A 1 83 ? -11.468 15.728 19.828 1.00 93.00 83 ARG A CA 1
ATOM 643 C C . ARG A 1 83 ? -10.593 16.233 20.971 1.00 93.00 83 ARG A C 1
ATOM 645 O O . ARG A 1 83 ? -9.622 15.583 21.336 1.00 93.00 83 ARG A O 1
ATOM 652 N N . GLY A 1 84 ? -10.934 17.395 21.534 1.00 88.00 84 GLY A N 1
ATOM 653 C CA . GLY A 1 84 ? -10.268 17.921 22.735 1.00 88.00 84 GLY A CA 1
ATOM 654 C C . GLY A 1 84 ? -8.748 18.086 22.599 1.00 88.00 84 GLY A C 1
ATOM 655 O O . GLY A 1 84 ? -8.017 17.762 23.528 1.00 88.00 84 GLY A O 1
ATOM 656 N N . GLY A 1 85 ? -8.265 18.523 21.430 1.00 89.00 85 GLY A N 1
ATOM 657 C CA . GLY A 1 85 ? -6.833 18.730 21.179 1.00 89.00 85 GLY A CA 1
ATOM 658 C C . GLY A 1 85 ? -6.011 17.458 20.930 1.00 89.00 85 GLY A C 1
ATOM 659 O O . GLY A 1 85 ? -4.791 17.550 20.868 1.00 89.00 85 GLY A O 1
ATOM 660 N N . GLY A 1 86 ? -6.640 16.288 20.775 1.00 91.75 86 GLY A N 1
ATOM 661 C CA . GLY A 1 86 ? -5.959 15.037 20.420 1.00 91.75 86 GLY A CA 1
ATOM 662 C C . GLY A 1 86 ? -6.708 14.222 19.368 1.00 91.75 86 GLY A C 1
ATOM 663 O O . GLY A 1 86 ? -7.794 14.608 18.921 1.00 91.75 86 GLY A O 1
ATOM 664 N N . VAL A 1 87 ? -6.122 13.090 18.973 1.00 96.56 87 VAL A N 1
ATOM 665 C CA . VAL A 1 87 ? -6.758 12.105 18.086 1.00 96.56 87 VAL A CA 1
ATOM 666 C C . VAL A 1 87 ? -7.310 10.932 18.904 1.00 96.56 87 VAL A C 1
ATOM 668 O O . VAL A 1 87 ? -6.613 10.336 19.721 1.00 96.56 87 VAL A O 1
ATOM 671 N N . GLU A 1 88 ? -8.572 10.584 18.664 1.00 97.25 88 GLU A N 1
ATOM 672 C CA . GLU A 1 88 ? -9.185 9.329 19.105 1.00 97.25 88 GLU A CA 1
ATOM 673 C C . GLU A 1 88 ? -9.272 8.391 17.900 1.00 97.25 88 GLU A C 1
ATOM 675 O O . GLU A 1 88 ? -9.692 8.825 16.827 1.00 97.25 88 GLU A O 1
ATOM 680 N N . ALA A 1 89 ? -8.920 7.116 18.072 1.00 98.19 89 ALA A N 1
ATOM 681 C CA . ALA A 1 89 ? -9.019 6.105 17.026 1.00 98.19 89 ALA A CA 1
ATOM 682 C C . ALA A 1 89 ? -9.592 4.791 17.568 1.00 98.19 89 ALA A C 1
ATOM 684 O O . ALA A 1 89 ? -9.389 4.424 18.728 1.00 98.19 89 ALA A O 1
ATOM 685 N N . VAL A 1 90 ? -10.312 4.082 16.707 1.00 98.56 90 VAL A N 1
ATOM 686 C CA . VAL A 1 90 ? -10.850 2.741 16.945 1.00 98.56 90 VAL A CA 1
ATOM 687 C C . VAL A 1 90 ? -10.639 1.893 15.692 1.00 98.56 90 VAL A C 1
ATOM 689 O O . VAL A 1 90 ? -10.584 2.436 14.591 1.00 98.56 90 VAL A O 1
ATOM 692 N N . ILE A 1 91 ? -10.546 0.576 15.851 1.00 98.56 91 ILE A N 1
ATOM 693 C CA . ILE A 1 91 ? -10.493 -0.393 14.748 1.00 98.56 91 ILE A CA 1
ATOM 694 C C . ILE A 1 91 ? -11.695 -1.329 14.870 1.00 98.56 91 ILE A C 1
ATOM 696 O O . ILE A 1 91 ? -12.023 -1.777 15.971 1.00 98.56 91 ILE A O 1
ATOM 700 N N . TYR A 1 92 ? -12.370 -1.601 13.757 1.00 98.12 92 TYR A N 1
ATOM 701 C CA . TYR A 1 92 ? -13.513 -2.505 13.695 1.00 98.12 92 TYR A CA 1
ATOM 702 C C . TYR A 1 92 ? -13.089 -3.825 13.065 1.00 98.12 92 TYR A C 1
ATOM 704 O O . TYR A 1 92 ? -12.621 -3.841 11.935 1.00 98.12 92 TYR A O 1
ATOM 712 N N . GLN A 1 93 ? -13.266 -4.944 13.770 1.00 98.00 93 GLN A N 1
ATOM 713 C CA . GLN A 1 93 ? -12.877 -6.247 13.235 1.00 98.00 93 GLN A CA 1
ATOM 714 C C . GLN A 1 93 ? -13.887 -7.344 13.574 1.00 98.00 93 GLN A C 1
ATOM 716 O O . GLN A 1 93 ? -14.450 -7.389 14.668 1.00 98.00 93 GLN A O 1
ATOM 721 N N . SER A 1 94 ? -14.123 -8.250 12.623 1.00 96.56 94 SER A N 1
ATOM 722 C CA . SER A 1 94 ? -14.934 -9.443 12.860 1.00 96.56 94 SER A CA 1
ATOM 723 C C . SER A 1 94 ? -14.180 -10.426 13.768 1.00 96.56 94 SER A C 1
ATOM 725 O O . SER A 1 94 ? -13.017 -10.724 13.486 1.00 96.56 94 SER A O 1
ATOM 727 N N . PRO A 1 95 ? -14.836 -11.027 14.779 1.00 96.38 95 PRO A N 1
ATOM 728 C CA . PRO A 1 95 ? -14.247 -12.086 15.602 1.00 96.38 95 PRO A CA 1
ATOM 729 C C . PRO A 1 95 ? -13.741 -13.298 14.810 1.00 96.38 95 PRO A C 1
ATOM 731 O O . PRO A 1 95 ? -12.899 -14.036 15.299 1.00 96.38 95 PRO A O 1
ATOM 734 N N . LYS A 1 96 ? -14.245 -13.509 13.586 1.00 95.44 96 LYS A N 1
ATOM 735 C CA . LYS A 1 96 ? -13.858 -14.628 12.708 1.00 95.44 96 LYS A CA 1
ATOM 736 C C . LYS A 1 96 ? -12.630 -14.335 11.833 1.00 95.44 96 LYS A C 1
ATOM 738 O O . LYS A 1 96 ? -12.243 -15.188 11.042 1.00 95.44 96 LYS A O 1
ATOM 743 N N . LYS A 1 97 ? -12.085 -13.117 11.905 1.00 94.75 97 LYS A N 1
ATOM 744 C CA . LYS A 1 97 ? -10.908 -12.673 11.146 1.00 94.75 97 LYS A CA 1
ATOM 745 C C . LYS A 1 97 ? -9.708 -12.519 12.093 1.00 94.75 97 LYS A C 1
ATOM 747 O O . LYS A 1 97 ? -9.335 -13.463 12.773 1.00 94.75 97 LYS A O 1
ATOM 752 N N . TYR A 1 98 ? -9.121 -11.325 12.152 1.00 97.12 98 TYR A N 1
ATOM 753 C CA . TYR A 1 98 ? -7.854 -11.030 12.825 1.00 97.12 98 TYR A CA 1
ATOM 754 C C . TYR A 1 98 ? -8.054 -10.217 14.114 1.00 97.12 98 TYR A C 1
ATOM 756 O O . TYR A 1 98 ? -7.285 -9.302 14.403 1.00 97.12 98 TYR A O 1
ATOM 764 N N . LEU A 1 99 ? -9.120 -10.501 14.873 1.00 97.69 99 LEU A N 1
ATOM 765 C CA . LEU A 1 99 ? -9.481 -9.714 16.059 1.00 97.69 99 LEU A CA 1
ATOM 766 C C . LEU A 1 99 ? -8.36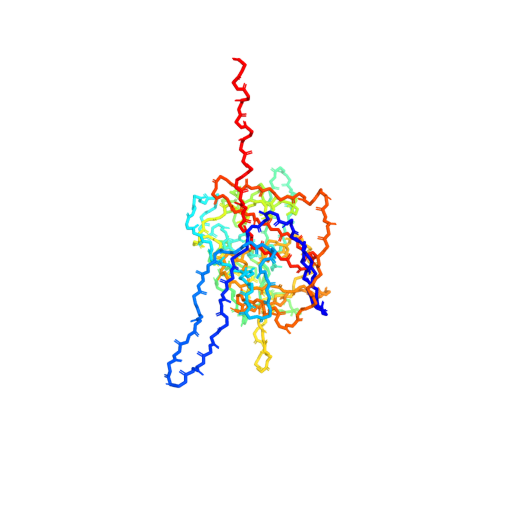9 -9.715 17.121 1.00 97.69 99 LEU A C 1
ATOM 768 O O . LEU A 1 99 ? -8.033 -8.651 17.633 1.00 97.69 99 LEU A O 1
ATOM 772 N N . ASP A 1 100 ? -7.752 -10.864 17.400 1.00 98.19 100 ASP A N 1
ATOM 773 C CA . ASP A 1 100 ? -6.676 -10.965 18.398 1.00 98.19 100 ASP A CA 1
ATOM 774 C C . ASP A 1 100 ? -5.453 -10.122 18.014 1.00 98.19 100 ASP A C 1
ATOM 776 O O . ASP A 1 100 ? -4.873 -9.427 18.850 1.00 98.19 100 ASP A O 1
ATOM 780 N N . THR A 1 101 ? -5.103 -10.105 16.723 1.00 98.12 101 THR A N 1
ATOM 781 C CA . THR A 1 101 ? -4.044 -9.243 16.182 1.00 98.12 101 THR A CA 1
ATOM 782 C C . THR A 1 101 ? -4.382 -7.766 16.377 1.00 98.12 101 THR A C 1
ATOM 784 O O . THR A 1 101 ? -3.527 -6.991 16.809 1.00 98.12 101 THR A O 1
ATOM 787 N N . VAL A 1 102 ? -5.634 -7.377 16.108 1.00 98.31 102 VAL A N 1
ATOM 788 C CA . VAL A 1 102 ? -6.111 -6.003 16.311 1.00 98.31 102 VAL A CA 1
ATOM 789 C C . VAL A 1 102 ? -6.064 -5.612 17.792 1.00 98.31 102 VAL A C 1
ATOM 791 O O . VAL A 1 102 ? -5.610 -4.517 18.113 1.00 98.31 102 VAL A O 1
ATOM 794 N N . ILE A 1 103 ? -6.470 -6.496 18.708 1.00 98.44 103 ILE A N 1
ATOM 795 C CA . ILE A 1 103 ? -6.397 -6.244 20.157 1.00 98.44 103 ILE A CA 1
ATOM 796 C C . ILE A 1 103 ? -4.943 -6.023 20.587 1.00 98.44 103 ILE A C 1
ATOM 798 O O . ILE A 1 103 ? -4.646 -5.038 21.265 1.00 98.44 103 ILE A O 1
ATOM 802 N N . ALA A 1 104 ? -4.025 -6.886 20.148 1.00 98.19 104 ALA A N 1
ATOM 803 C CA . ALA A 1 104 ? -2.610 -6.781 20.492 1.00 98.19 104 ALA A CA 1
ATOM 804 C C . ALA A 1 104 ? -1.971 -5.475 19.983 1.00 98.19 104 ALA A C 1
ATOM 806 O O . ALA A 1 104 ? -1.236 -4.809 20.719 1.00 98.19 104 ALA A O 1
ATOM 807 N N . VAL A 1 105 ? -2.264 -5.074 18.739 1.00 97.81 105 VAL A N 1
ATOM 808 C CA . VAL A 1 105 ? -1.668 -3.869 18.138 1.00 97.81 105 VAL A CA 1
ATOM 809 C C . VAL A 1 105 ? -2.309 -2.575 18.654 1.00 97.81 105 VAL A C 1
ATOM 811 O O . VAL A 1 105 ? -1.602 -1.586 18.865 1.00 97.81 105 VAL A O 1
ATOM 814 N N . ALA A 1 106 ? -3.621 -2.569 18.908 1.00 98.06 106 ALA A N 1
ATOM 815 C CA . ALA A 1 106 ? -4.348 -1.404 19.412 1.00 98.06 106 ALA A CA 1
ATOM 816 C C . ALA A 1 106 ? -4.128 -1.175 20.914 1.00 98.06 106 ALA A C 1
ATOM 818 O O . ALA A 1 106 ? -4.175 -0.034 21.381 1.00 98.06 106 ALA A O 1
ATOM 819 N N . GLY A 1 107 ? -3.908 -2.255 21.671 1.00 97.81 107 GLY A N 1
ATOM 820 C CA . GLY A 1 107 ? -3.711 -2.265 23.121 1.00 97.81 107 GLY A CA 1
ATOM 821 C C . GLY A 1 107 ? -4.969 -1.980 23.951 1.00 97.81 107 GLY A C 1
ATOM 822 O O . GLY A 1 107 ? -4.943 -2.150 25.167 1.00 97.81 107 GLY A O 1
ATOM 823 N N . GLY A 1 108 ? -6.068 -1.533 23.341 1.00 97.25 108 GLY A N 1
ATOM 824 C CA . GLY A 1 108 ? -7.298 -1.231 24.064 1.00 97.25 108 GLY A CA 1
ATOM 825 C C . GLY A 1 108 ? -8.152 -2.467 24.332 1.00 97.25 108 GLY A C 1
ATOM 826 O O . GLY A 1 108 ? -8.091 -3.473 23.625 1.00 97.25 108 GLY A O 1
ATOM 827 N N . LYS A 1 109 ? -9.005 -2.370 25.355 1.00 98.25 109 LYS A N 1
ATOM 828 C CA . LYS A 1 109 ? -9.971 -3.421 25.681 1.00 98.25 109 LYS A CA 1
ATOM 829 C C . LYS A 1 109 ? -11.074 -3.473 24.607 1.00 98.25 109 LYS A C 1
ATOM 831 O O . LYS A 1 109 ? -11.733 -2.448 24.398 1.00 98.25 109 LYS A O 1
ATOM 836 N N . PRO A 1 110 ? -11.316 -4.625 23.955 1.00 98.31 110 PRO A N 1
ATOM 837 C CA . PRO A 1 110 ? -12.389 -4.760 22.973 1.00 98.31 110 PRO A CA 1
ATOM 838 C C . PRO A 1 110 ? -13.758 -4.507 23.617 1.00 98.31 110 PRO A C 1
ATOM 840 O O . PRO A 1 110 ? -13.995 -4.854 24.778 1.00 98.31 110 PRO A O 1
ATOM 843 N N . ARG A 1 111 ? -14.669 -3.893 22.859 1.00 98.38 111 ARG A N 1
ATOM 844 C CA . ARG A 1 111 ? -16.071 -3.713 23.263 1.00 98.38 111 ARG A CA 1
ATOM 845 C C . ARG A 1 111 ? -16.883 -4.984 23.004 1.00 98.38 111 ARG A C 1
ATOM 847 O O . ARG A 1 111 ? -16.418 -5.902 22.334 1.00 98.38 111 ARG A O 1
ATOM 854 N N . ALA A 1 112 ? -18.114 -5.016 23.513 1.00 97.81 112 ALA A N 1
ATOM 855 C CA . ALA A 1 112 ? -19.060 -6.068 23.155 1.00 97.81 112 ALA A CA 1
ATOM 856 C C . ALA A 1 112 ? -19.294 -6.090 21.625 1.00 97.81 112 ALA A C 1
ATOM 858 O O . ALA A 1 112 ? -19.316 -5.015 21.011 1.00 97.81 112 ALA A O 1
ATOM 859 N N . PRO A 1 113 ? -19.460 -7.275 21.007 1.00 98.25 113 PRO A N 1
ATOM 860 C CA . PRO A 1 113 ? -19.813 -7.386 19.595 1.00 98.25 113 PRO A CA 1
ATOM 861 C C . PRO A 1 113 ? -21.100 -6.623 19.268 1.00 98.25 113 PRO A C 1
ATOM 863 O O . PRO A 1 113 ? -22.052 -6.637 20.048 1.00 98.25 113 PRO A O 1
ATOM 866 N N . HIS A 1 114 ? -21.142 -5.974 18.105 1.00 97.62 114 HIS A N 1
ATOM 867 C CA . HIS A 1 114 ? -22.360 -5.337 17.609 1.00 97.62 114 HIS A CA 1
ATOM 868 C C . HIS A 1 114 ? -23.463 -6.394 17.401 1.00 97.62 114 HIS A C 1
ATOM 870 O O . HIS A 1 114 ? -23.170 -7.424 16.789 1.00 97.62 114 HIS A O 1
ATOM 876 N N . PRO A 1 115 ? -24.717 -6.155 17.834 1.00 97.31 115 PRO A N 1
ATOM 877 C CA . PRO A 1 115 ? -25.778 -7.167 17.797 1.00 97.31 115 PRO A CA 1
ATOM 878 C C . PRO A 1 115 ? -26.062 -7.693 16.384 1.00 97.31 115 PRO A C 1
ATOM 880 O O . PRO A 1 115 ? -26.177 -8.899 16.198 1.00 97.31 115 PRO A O 1
ATOM 883 N N . ASP A 1 116 ? -26.089 -6.810 15.381 1.00 97.19 116 ASP A N 1
ATOM 884 C CA . ASP A 1 116 ? -26.462 -7.213 14.015 1.00 97.19 116 ASP A CA 1
ATOM 885 C C . ASP A 1 116 ? -25.300 -7.770 13.179 1.00 97.19 116 ASP A C 1
ATOM 887 O O . ASP A 1 116 ? -25.477 -8.684 12.377 1.00 97.19 116 ASP A O 1
ATOM 891 N N . THR A 1 117 ? -24.094 -7.212 13.326 1.00 97.06 117 THR A N 1
ATOM 892 C CA . THR A 1 117 ? -22.953 -7.533 12.449 1.00 97.06 117 THR A CA 1
ATOM 893 C C . THR A 1 117 ? -21.943 -8.466 13.110 1.00 97.06 117 THR A C 1
ATOM 895 O O . THR A 1 117 ? -21.073 -9.015 12.432 1.00 97.06 117 THR A O 1
ATOM 898 N N . GLY A 1 118 ? -22.003 -8.612 14.437 1.00 97.50 118 GLY A N 1
ATOM 899 C CA . GLY A 1 118 ? -20.998 -9.305 15.239 1.00 97.50 118 GLY A CA 1
ATOM 900 C C . GLY A 1 118 ? -19.622 -8.630 15.242 1.00 97.50 118 GLY A C 1
ATOM 901 O O . GLY A 1 118 ? -18.687 -9.179 15.818 1.00 97.50 118 GLY A O 1
ATOM 902 N N . VAL A 1 119 ? -19.462 -7.466 14.602 1.00 97.88 119 VAL A N 1
ATOM 903 C CA . VAL A 1 119 ? -18.186 -6.745 14.527 1.00 97.88 119 VAL A CA 1
ATOM 904 C C . VAL A 1 119 ? -17.833 -6.179 15.898 1.00 97.88 119 VAL A C 1
ATOM 906 O O . VAL A 1 119 ? -18.680 -5.623 16.598 1.00 97.88 119 VAL A O 1
ATOM 909 N N . VAL A 1 120 ? -16.565 -6.306 16.274 1.00 98.44 120 VAL A N 1
ATOM 910 C CA . VAL A 1 120 ? -16.027 -5.805 17.535 1.00 98.44 120 VAL A CA 1
ATOM 911 C C . VAL A 1 120 ? -15.281 -4.503 17.282 1.00 98.44 120 VAL A C 1
ATOM 913 O O . VAL A 1 120 ? -14.438 -4.412 16.394 1.00 98.44 120 VAL A O 1
ATOM 916 N N . CYS A 1 121 ? -15.593 -3.490 18.086 1.00 98.50 121 CYS A N 1
ATOM 917 C CA . CYS A 1 121 ? -14.875 -2.223 18.105 1.00 98.50 121 CYS A CA 1
ATOM 918 C C . CYS A 1 121 ? -13.762 -2.284 19.158 1.00 98.50 121 CYS A C 1
ATOM 920 O O . CYS A 1 121 ? -14.034 -2.506 20.343 1.00 98.50 121 CYS A O 1
ATOM 922 N N . VAL A 1 122 ? -12.522 -2.062 18.733 1.00 98.75 122 VAL A N 1
ATOM 923 C CA . VAL A 1 122 ? -11.332 -2.045 19.587 1.00 98.75 122 VAL A CA 1
ATOM 924 C C . VAL A 1 122 ? -10.790 -0.614 19.643 1.00 98.75 122 VAL A C 1
ATOM 926 O O . VAL A 1 122 ? -10.289 -0.112 18.635 1.00 98.75 122 VAL A O 1
ATOM 929 N N . PRO A 1 123 ? -10.898 0.087 20.786 1.00 98.56 123 PRO A N 1
ATOM 930 C CA . PRO A 1 123 ? -10.259 1.384 20.963 1.00 98.56 123 PRO A CA 1
ATOM 931 C C . PRO A 1 123 ? -8.739 1.271 20.862 1.00 98.56 123 PRO A C 1
ATOM 933 O O . PRO A 1 123 ? -8.156 0.308 21.352 1.00 98.56 123 PRO A O 1
ATOM 936 N N . VAL A 1 124 ? -8.092 2.270 20.272 1.00 98.56 124 VAL A N 1
ATOM 937 C CA . VAL A 1 124 ? -6.629 2.354 20.257 1.00 98.56 124 VAL A CA 1
ATOM 938 C C . VAL A 1 124 ? -6.171 3.192 21.450 1.00 98.56 124 VAL A C 1
ATOM 940 O O . VAL A 1 124 ? -6.711 4.272 21.699 1.00 98.56 124 VAL A O 1
ATOM 943 N N . LEU A 1 125 ? -5.186 2.699 22.204 1.00 98.12 125 LEU A N 1
ATOM 944 C CA . LEU A 1 125 ? -4.635 3.427 23.348 1.00 98.12 125 LEU A CA 1
ATOM 945 C C . LEU A 1 125 ? -3.986 4.749 22.917 1.00 98.12 125 LEU A C 1
ATOM 947 O O . LEU A 1 125 ? -3.312 4.825 21.886 1.00 98.12 125 LEU A O 1
ATOM 951 N N . ARG A 1 126 ? -4.151 5.799 23.727 1.00 96.56 126 ARG A N 1
ATOM 952 C CA . ARG A 1 126 ? -3.710 7.161 23.382 1.00 96.56 126 ARG A CA 1
ATOM 953 C C . ARG A 1 126 ? -2.201 7.243 23.158 1.00 96.56 126 ARG A C 1
ATOM 955 O O . ARG A 1 126 ? -1.751 7.904 22.227 1.00 96.56 126 ARG A O 1
ATOM 962 N N . GLU A 1 127 ? -1.418 6.553 23.976 1.00 97.56 127 GLU A N 1
ATOM 963 C CA . GLU A 1 127 ? 0.037 6.455 23.859 1.00 97.56 127 GLU A CA 1
ATOM 964 C C . GLU A 1 127 ? 0.485 5.793 22.551 1.00 97.56 127 GLU A C 1
ATOM 966 O O . GLU A 1 127 ? 1.547 6.135 22.032 1.00 97.56 127 GLU A O 1
ATOM 971 N N . ARG A 1 128 ? -0.343 4.909 21.977 1.00 98.06 128 ARG A N 1
ATOM 972 C CA . ARG A 1 128 ? -0.088 4.287 20.673 1.00 98.06 128 ARG A CA 1
ATOM 973 C C . ARG A 1 128 ? -0.504 5.182 19.506 1.00 98.06 128 ARG A C 1
ATOM 975 O O . ARG A 1 128 ? 0.142 5.144 18.465 1.00 98.06 128 ARG A O 1
ATOM 982 N N . ILE A 1 129 ? -1.534 6.015 19.683 1.00 97.25 129 ILE A N 1
ATOM 983 C CA . ILE A 1 129 ? -1.975 6.999 18.677 1.00 97.25 129 ILE A CA 1
ATOM 984 C C . ILE A 1 129 ? -1.004 8.177 18.580 1.00 97.25 129 ILE A C 1
ATOM 986 O O . ILE A 1 129 ? -0.733 8.646 17.480 1.00 97.25 129 ILE A O 1
ATOM 990 N N . LYS A 1 130 ? -0.466 8.657 19.708 1.00 96.81 130 LYS A N 1
ATOM 991 C CA . LYS A 1 130 ? 0.387 9.855 19.778 1.00 96.81 130 LYS A CA 1
ATOM 992 C C . LYS A 1 130 ? 1.490 9.930 18.699 1.00 96.81 130 LYS A C 1
ATOM 994 O O . LYS A 1 130 ? 1.582 10.967 18.047 1.00 96.81 130 LYS A O 1
ATOM 999 N N . PRO A 1 131 ? 2.308 8.886 18.449 1.00 97.25 131 PRO A N 1
ATOM 1000 C CA . PRO A 1 131 ? 3.322 8.931 17.386 1.00 97.25 131 PRO A CA 1
ATOM 1001 C C . PRO A 1 131 ? 2.742 8.954 15.959 1.00 97.25 131 PRO A C 1
ATOM 1003 O O . PRO A 1 131 ? 3.463 9.262 15.013 1.00 97.25 131 PRO A O 1
ATOM 1006 N N . LEU A 1 132 ? 1.459 8.623 15.790 1.00 97.62 132 LEU A N 1
ATOM 1007 C CA . LEU A 1 132 ? 0.772 8.537 14.500 1.00 97.62 132 LEU A CA 1
ATOM 1008 C C . LEU A 1 132 ? -0.004 9.809 14.134 1.00 97.62 132 LEU A C 1
ATOM 1010 O O . LEU A 1 132 ? -0.369 9.982 12.973 1.00 97.62 132 LEU A O 1
ATOM 1014 N N . GLU A 1 133 ? -0.251 10.708 15.091 1.00 95.50 133 GLU A N 1
ATOM 1015 C CA . GLU A 1 133 ? -1.068 11.916 14.894 1.00 95.50 133 GLU A CA 1
ATOM 1016 C C . GLU A 1 133 ? -0.665 12.801 13.697 1.00 95.50 133 GLU A C 1
ATOM 1018 O O . GLU A 1 133 ? -1.580 13.316 13.040 1.00 95.50 133 GLU A O 1
ATOM 1023 N N . PRO A 1 134 ? 0.633 12.983 13.360 1.00 94.75 134 PRO A N 1
ATOM 1024 C CA . PRO A 1 134 ? 1.021 13.751 12.174 1.00 94.75 134 PRO A CA 1
ATOM 1025 C C . PRO A 1 134 ? 0.449 13.163 10.876 1.00 94.75 134 PRO A C 1
ATOM 1027 O O . PRO A 1 134 ? 0.010 13.899 9.994 1.00 94.75 134 PRO A O 1
ATOM 1030 N N . TRP A 1 135 ? 0.372 11.833 10.804 1.00 95.56 135 TRP A N 1
ATOM 1031 C CA . TRP A 1 135 ? -0.021 11.074 9.614 1.00 95.56 135 TRP A CA 1
ATOM 1032 C C . TRP A 1 135 ? -1.536 10.826 9.532 1.00 95.56 135 TRP A C 1
ATOM 1034 O O . TRP A 1 135 ? -2.052 10.483 8.474 1.00 95.56 135 TRP A O 1
ATOM 1044 N N . LEU A 1 136 ? -2.265 11.037 10.634 1.00 93.38 136 LEU A N 1
ATOM 1045 C CA . LEU A 1 136 ? -3.730 10.941 10.735 1.00 93.38 136 LEU A CA 1
ATOM 1046 C C . LEU A 1 136 ? -4.398 12.315 10.542 1.00 93.38 136 LEU A C 1
ATOM 1048 O O . LEU A 1 136 ? -5.242 12.747 11.334 1.00 93.38 136 LEU A O 1
ATOM 1052 N N . SER A 1 137 ? -3.958 13.067 9.534 1.00 82.75 137 SER A N 1
ATOM 1053 C CA . SER A 1 137 ? -4.415 14.442 9.298 1.00 82.75 137 SER A CA 1
ATOM 1054 C C . SER A 1 137 ? -4.900 14.663 7.870 1.00 82.75 137 SER A C 1
ATOM 1056 O O . SER A 1 137 ? -6.044 15.074 7.677 1.00 82.75 137 SER A O 1
ATOM 1058 N N . LYS A 1 138 ? -4.049 14.374 6.884 1.00 83.75 138 LYS A N 1
ATOM 1059 C CA . LYS A 1 138 ? -4.317 14.551 5.457 1.00 83.75 138 LYS A CA 1
ATOM 1060 C C . LYS A 1 138 ? -3.794 13.363 4.661 1.00 83.75 138 LYS A C 1
ATOM 1062 O O . LYS A 1 138 ? -2.910 12.633 5.103 1.00 83.75 138 LYS A O 1
ATOM 1067 N N . GLU A 1 139 ? -4.348 13.189 3.472 1.00 77.56 139 GLU A N 1
ATOM 1068 C CA . GLU A 1 139 ? -3.994 12.109 2.554 1.00 77.56 139 GLU A CA 1
ATOM 1069 C C . GLU A 1 139 ? -2.524 12.166 2.118 1.00 77.56 139 GLU A C 1
ATOM 1071 O O . GLU A 1 139 ? -1.841 11.141 2.094 1.00 77.56 139 GLU A O 1
ATOM 1076 N N . GLU A 1 140 ? -2.018 13.361 1.831 1.00 81.38 140 GLU A N 1
ATOM 1077 C CA . GLU A 1 140 ? -0.649 13.579 1.369 1.00 81.38 140 GLU A CA 1
ATOM 1078 C C . GLU A 1 140 ? 0.375 13.168 2.435 1.00 81.38 140 GLU A C 1
ATOM 1080 O O . GLU A 1 140 ? 1.421 12.598 2.118 1.00 81.38 140 GLU A O 1
ATOM 1085 N N . GLU A 1 141 ? 0.034 13.376 3.708 1.00 89.75 141 GLU A N 1
ATOM 1086 C CA . GLU A 1 141 ? 0.874 13.004 4.847 1.00 89.75 141 GLU A CA 1
ATOM 1087 C C . GLU A 1 141 ? 1.012 11.485 4.971 1.00 89.75 141 GLU A C 1
ATOM 1089 O O . GLU A 1 141 ? 2.080 10.988 5.327 1.00 89.75 141 GLU A O 1
ATOM 1094 N N . LEU A 1 142 ? -0.026 10.718 4.621 1.00 93.19 142 LEU A N 1
ATOM 1095 C CA . LEU A 1 142 ? 0.039 9.257 4.651 1.00 93.19 142 LEU A CA 1
ATOM 1096 C C . LEU A 1 142 ? 1.010 8.718 3.594 1.00 93.19 142 LEU A C 1
ATOM 1098 O O . LEU A 1 142 ? 1.818 7.834 3.882 1.00 93.19 142 LEU A O 1
ATOM 1102 N N . VAL A 1 143 ? 0.968 9.267 2.378 1.00 91.56 143 VAL A N 1
ATOM 1103 C CA . VAL A 1 143 ? 1.905 8.888 1.309 1.00 91.56 143 VAL A CA 1
ATOM 1104 C C . VAL A 1 143 ? 3.331 9.314 1.671 1.00 91.56 143 VAL A C 1
ATOM 1106 O O . VAL A 1 143 ? 4.265 8.526 1.509 1.00 91.56 143 VAL A O 1
ATOM 1109 N N . GLY A 1 144 ? 3.497 10.522 2.220 1.00 90.06 144 GLY A N 1
ATOM 1110 C CA . GLY A 1 144 ? 4.780 11.020 2.719 1.00 90.06 144 GLY A CA 1
ATOM 1111 C C . GLY A 1 144 ? 5.356 10.169 3.856 1.00 90.06 144 GLY A C 1
ATOM 1112 O O . GLY A 1 144 ? 6.563 9.925 3.888 1.00 90.06 144 GLY A O 1
ATOM 1113 N N . CYS A 1 145 ? 4.502 9.663 4.750 1.00 94.56 145 CYS A N 1
ATOM 1114 C CA . CYS A 1 145 ? 4.873 8.710 5.794 1.00 94.56 145 CYS A CA 1
ATOM 1115 C C . CYS A 1 145 ? 5.408 7.413 5.183 1.00 94.56 145 CYS A C 1
ATOM 1117 O O . CYS A 1 145 ? 6.543 7.024 5.457 1.00 94.56 145 CYS A O 1
ATOM 1119 N N . VAL A 1 146 ? 4.613 6.787 4.306 1.00 94.25 146 VAL A N 1
ATOM 1120 C CA . VAL A 1 146 ? 4.948 5.514 3.657 1.00 94.25 146 VAL A CA 1
ATOM 1121 C C . VAL A 1 146 ? 6.281 5.593 2.922 1.00 94.25 146 VAL A C 1
ATOM 1123 O O . VAL A 1 146 ? 7.107 4.696 3.073 1.00 94.25 146 VAL A O 1
ATOM 1126 N N . ALA A 1 147 ? 6.524 6.676 2.181 1.00 90.94 147 ALA A N 1
ATOM 1127 C CA . ALA A 1 147 ? 7.766 6.884 1.438 1.00 90.94 147 ALA A CA 1
ATOM 1128 C C . ALA A 1 147 ? 9.025 6.950 2.329 1.00 90.94 147 ALA A C 1
ATOM 1130 O O . ALA A 1 147 ? 10.140 6.843 1.824 1.00 90.94 147 ALA A O 1
ATOM 1131 N N . ARG A 1 148 ? 8.854 7.127 3.646 1.00 92.62 148 ARG A N 1
ATOM 1132 C CA . ARG A 1 148 ? 9.923 7.263 4.646 1.00 92.62 148 ARG A CA 1
ATOM 1133 C C . ARG A 1 148 ? 9.962 6.100 5.645 1.00 92.62 148 ARG A C 1
ATOM 1135 O O . ARG A 1 148 ? 10.623 6.207 6.680 1.00 92.62 148 ARG A O 1
ATOM 1142 N N . LEU A 1 149 ? 9.238 5.013 5.382 1.00 94.19 149 LEU A N 1
ATOM 1143 C CA . LEU A 1 149 ? 9.320 3.792 6.179 1.00 94.19 149 LEU A CA 1
ATOM 1144 C C . LEU A 1 149 ? 10.558 2.977 5.792 1.00 94.19 149 LEU A C 1
ATOM 1146 O O . LEU A 1 149 ? 10.945 2.938 4.625 1.00 94.19 149 LEU A O 1
ATOM 1150 N N . SER A 1 150 ? 11.146 2.284 6.770 1.00 94.06 150 SER A N 1
ATOM 1151 C CA . SER A 1 150 ? 12.117 1.222 6.486 1.00 94.06 150 SER A CA 1
ATOM 1152 C C . SER A 1 150 ? 11.447 0.004 5.853 1.00 94.06 150 SER A C 1
ATOM 1154 O O . SER A 1 150 ? 10.218 -0.113 5.861 1.00 94.06 150 SER A O 1
ATOM 1156 N N . THR A 1 151 ? 12.244 -0.961 5.378 1.00 93.69 151 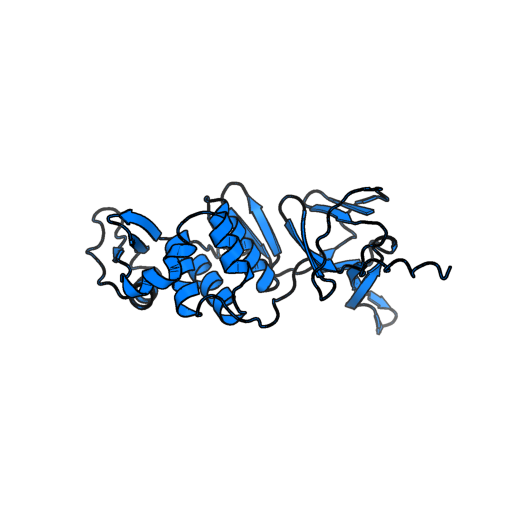THR A N 1
ATOM 1157 C CA . THR A 1 151 ? 11.732 -2.209 4.791 1.00 93.69 151 THR A CA 1
ATOM 1158 C C . THR A 1 151 ? 10.770 -2.898 5.756 1.00 93.69 151 THR A C 1
ATOM 1160 O O . THR A 1 151 ? 9.595 -3.058 5.437 1.00 93.69 151 THR A O 1
ATOM 1163 N N . ARG A 1 152 ? 11.213 -3.173 6.991 1.00 95.81 152 ARG A N 1
ATOM 1164 C CA . ARG A 1 152 ? 10.390 -3.871 7.996 1.00 95.81 152 ARG A CA 1
ATOM 1165 C C . ARG A 1 152 ? 9.112 -3.116 8.359 1.00 95.81 152 ARG A C 1
ATOM 1167 O O . ARG A 1 152 ? 8.069 -3.734 8.566 1.00 95.81 152 ARG A O 1
ATOM 1174 N N . ALA A 1 153 ? 9.183 -1.787 8.456 1.00 97.12 153 ALA A N 1
ATOM 1175 C CA . ALA A 1 153 ? 8.015 -0.973 8.779 1.00 97.12 153 ALA A CA 1
ATOM 1176 C C . ALA A 1 153 ? 7.015 -0.921 7.617 1.00 97.12 153 ALA A C 1
ATOM 1178 O O . ALA A 1 153 ? 5.813 -1.062 7.835 1.00 97.12 153 ALA A O 1
ATOM 1179 N N . SER A 1 154 ? 7.505 -0.800 6.380 1.00 96.25 154 SER A N 1
ATOM 1180 C CA . SER A 1 154 ? 6.666 -0.847 5.181 1.00 96.25 154 SER A CA 1
ATOM 1181 C C . SER A 1 154 ? 5.999 -2.215 4.992 1.00 96.25 154 SER A C 1
ATOM 1183 O O . SER A 1 154 ? 4.810 -2.280 4.692 1.00 96.25 154 SER A O 1
ATOM 1185 N N . GLU A 1 155 ? 6.717 -3.312 5.245 1.00 96.19 155 GLU A N 1
ATOM 1186 C CA . GLU A 1 155 ? 6.161 -4.668 5.212 1.00 96.19 155 GLU A CA 1
ATOM 1187 C C . GLU A 1 155 ? 5.054 -4.837 6.252 1.00 96.19 155 GLU A C 1
ATOM 1189 O O . GLU A 1 155 ? 3.955 -5.261 5.907 1.00 96.19 155 GLU A O 1
ATOM 1194 N N . SER A 1 156 ? 5.303 -4.404 7.490 1.00 97.69 156 SER A N 1
ATOM 1195 C CA . SER A 1 156 ? 4.327 -4.514 8.582 1.00 97.69 156 SER A CA 1
ATOM 1196 C C . SER A 1 156 ? 3.056 -3.702 8.310 1.00 97.69 156 SER A C 1
ATOM 1198 O O . SER A 1 156 ? 1.949 -4.177 8.559 1.00 97.69 156 SER A O 1
ATOM 1200 N N . MET A 1 157 ? 3.192 -2.493 7.750 1.00 98.19 157 MET A N 1
ATOM 1201 C CA . MET A 1 157 ? 2.040 -1.686 7.338 1.00 98.19 157 MET A CA 1
ATOM 1202 C C . MET A 1 157 ? 1.291 -2.315 6.162 1.00 98.19 157 MET A C 1
ATOM 1204 O O . MET A 1 157 ? 0.063 -2.363 6.186 1.00 98.19 157 MET A O 1
ATOM 1208 N N . TYR A 1 158 ? 2.007 -2.817 5.149 1.00 97.44 158 TYR A N 1
ATOM 1209 C CA . TYR A 1 158 ? 1.394 -3.506 4.013 1.00 97.44 158 TYR A CA 1
ATOM 1210 C C . TYR A 1 158 ? 0.575 -4.709 4.483 1.00 97.44 158 TYR A C 1
ATOM 1212 O O . TYR A 1 158 ? -0.572 -4.861 4.069 1.00 97.44 158 TYR A O 1
ATOM 1220 N N . ASP A 1 159 ? 1.158 -5.548 5.341 1.00 97.06 159 ASP A N 1
ATOM 1221 C CA . ASP A 1 159 ? 0.518 -6.764 5.833 1.00 97.06 159 ASP A CA 1
ATOM 1222 C C . ASP A 1 159 ? -0.724 -6.421 6.660 1.00 97.06 159 ASP A C 1
ATOM 1224 O O . ASP A 1 159 ? -1.777 -7.005 6.429 1.00 97.06 159 ASP A O 1
ATOM 1228 N N . ALA A 1 160 ? -0.658 -5.410 7.533 1.00 98.06 160 ALA A N 1
ATOM 1229 C CA . ALA A 1 160 ? -1.826 -4.924 8.271 1.00 98.06 160 ALA A CA 1
ATOM 1230 C C . ALA A 1 160 ? -2.959 -4.459 7.340 1.00 98.06 160 ALA A C 1
ATOM 1232 O O . ALA A 1 160 ? -4.100 -4.894 7.489 1.00 98.06 160 ALA A O 1
ATOM 1233 N N . MET A 1 161 ? -2.645 -3.628 6.338 1.00 97.56 161 MET A N 1
ATOM 1234 C CA . MET A 1 161 ? -3.640 -3.157 5.366 1.00 97.56 161 MET A CA 1
ATOM 1235 C C . MET A 1 161 ? -4.242 -4.311 4.557 1.00 97.56 161 MET A C 1
ATOM 1237 O O . MET A 1 161 ? -5.438 -4.320 4.273 1.00 97.56 161 MET A O 1
ATOM 1241 N N . TYR A 1 162 ? -3.419 -5.290 4.181 1.00 95.38 162 TYR A N 1
ATOM 1242 C CA . TYR A 1 162 ? -3.860 -6.445 3.411 1.00 95.38 162 TYR A CA 1
ATOM 1243 C C . TYR A 1 162 ? -4.678 -7.436 4.254 1.00 95.38 162 TYR A C 1
ATOM 1245 O O . TYR A 1 162 ? -5.617 -8.034 3.745 1.00 95.38 162 TYR A O 1
ATOM 1253 N N . LEU A 1 163 ? -4.383 -7.603 5.544 1.00 95.31 163 LEU A N 1
ATOM 1254 C CA . LEU A 1 163 ? -5.193 -8.429 6.447 1.00 95.31 163 LEU A CA 1
ATOM 1255 C C . LEU A 1 163 ? -6.561 -7.796 6.739 1.00 95.31 163 LEU A C 1
ATOM 1257 O O . LEU A 1 163 ? -7.547 -8.518 6.884 1.00 95.31 163 LEU A O 1
ATOM 1261 N N . ALA A 1 164 ? -6.631 -6.467 6.801 1.00 95.38 164 ALA A N 1
ATOM 1262 C CA . ALA A 1 164 ? -7.881 -5.729 6.960 1.00 95.38 164 ALA A CA 1
ATOM 1263 C C . ALA A 1 164 ? -8.820 -5.927 5.758 1.00 95.38 164 ALA A C 1
ATOM 1265 O O . ALA A 1 164 ? -9.894 -6.533 5.865 1.00 95.38 164 ALA A O 1
ATOM 1266 N N . ASP A 1 165 ? -8.345 -5.491 4.587 1.00 93.75 165 ASP A N 1
ATOM 1267 C CA . ASP A 1 165 ? -9.187 -5.237 3.411 1.00 93.75 165 ASP A CA 1
ATOM 1268 C C . ASP A 1 165 ? -8.730 -5.997 2.151 1.00 93.75 165 ASP A C 1
ATOM 1270 O O . ASP A 1 165 ? -9.201 -5.760 1.028 1.00 93.75 165 ASP A O 1
ATOM 1274 N N . GLY A 1 166 ? -7.762 -6.900 2.308 1.00 90.00 166 GLY A N 1
ATOM 1275 C CA . GLY A 1 166 ? -7.265 -7.756 1.243 1.00 90.00 166 GLY A CA 1
ATOM 1276 C C . GLY A 1 166 ? -8.189 -8.940 0.986 1.00 90.00 166 GLY A C 1
ATOM 1277 O O . GLY A 1 166 ? -8.796 -9.525 1.881 1.00 90.00 166 GLY A O 1
ATOM 1278 N N . SER A 1 167 ? -8.287 -9.319 -0.281 1.00 86.19 167 SER A N 1
ATOM 1279 C CA . SER A 1 167 ? -9.036 -10.480 -0.739 1.00 86.19 167 SER A CA 1
ATOM 1280 C C . SER A 1 167 ? -8.117 -11.386 -1.542 1.00 86.19 167 SER A C 1
ATOM 1282 O O . SER A 1 167 ? -7.729 -11.051 -2.664 1.00 86.19 167 SER A O 1
ATOM 1284 N N . VAL A 1 168 ? -7.893 -12.590 -1.020 1.00 75.44 168 VAL A N 1
ATOM 1285 C CA . VAL A 1 168 ? -7.290 -13.712 -1.747 1.00 75.44 168 VAL A CA 1
ATOM 1286 C C . VAL A 1 168 ? -8.433 -14.633 -2.164 1.00 75.44 168 VAL A C 1
ATOM 1288 O O . VAL A 1 168 ? -8.854 -15.507 -1.414 1.00 75.44 168 VAL A O 1
ATOM 1291 N N . ALA A 1 169 ? -9.049 -14.381 -3.319 1.00 61.66 169 ALA A N 1
ATOM 1292 C CA . ALA A 1 169 ? -10.149 -15.240 -3.757 1.00 61.66 169 ALA A CA 1
ATOM 1293 C C . ALA A 1 169 ? -9.575 -16.548 -4.337 1.00 61.66 169 ALA A C 1
ATOM 1295 O O . ALA A 1 169 ? -8.783 -16.473 -5.285 1.00 61.66 169 ALA A O 1
ATOM 1296 N N . PRO A 1 170 ? -9.987 -17.735 -3.841 1.00 54.25 170 PRO A N 1
ATOM 1297 C CA . PRO A 1 170 ? -9.599 -19.011 -4.434 1.00 54.25 170 PRO A CA 1
ATOM 1298 C C . PRO A 1 170 ? -9.967 -19.019 -5.922 1.00 54.25 170 PRO A C 1
ATOM 1300 O O . PRO A 1 170 ? -11.116 -18.786 -6.291 1.00 54.25 170 PRO A O 1
ATOM 1303 N N . GLY A 1 171 ? -8.976 -19.208 -6.794 1.00 59.91 171 GLY A N 1
ATOM 1304 C CA . GLY A 1 171 ? -9.172 -19.235 -8.247 1.00 59.91 171 GLY A CA 1
ATOM 1305 C C . GLY A 1 171 ? -9.131 -17.880 -8.970 1.00 59.91 171 GLY A C 1
ATOM 1306 O O . GLY A 1 171 ? -9.102 -17.871 -10.204 1.00 59.91 171 GLY A O 1
ATOM 1307 N N . ARG A 1 172 ? -9.052 -16.729 -8.279 1.00 58.97 172 ARG A N 1
ATOM 1308 C CA . ARG A 1 172 ? -8.726 -15.456 -8.955 1.00 58.97 172 ARG A CA 1
ATOM 1309 C C . ARG A 1 172 ? -7.220 -15.346 -9.170 1.00 58.97 172 ARG A C 1
ATOM 1311 O O . ARG A 1 172 ? -6.422 -15.564 -8.268 1.00 58.97 172 ARG A O 1
ATOM 1318 N N . LYS A 1 173 ? -6.826 -14.948 -10.382 1.00 59.34 173 LYS A N 1
ATOM 1319 C CA . LYS A 1 173 ? -5.424 -14.723 -10.774 1.00 59.34 173 LYS A CA 1
ATOM 1320 C C . LYS A 1 173 ? -4.881 -13.382 -10.251 1.00 59.34 173 LYS A C 1
ATOM 1322 O O . LYS A 1 173 ? -4.374 -12.589 -11.045 1.00 59.34 173 LYS A O 1
ATOM 1327 N N . GLY A 1 174 ? -5.009 -13.100 -8.957 1.00 70.31 174 GLY A N 1
ATOM 1328 C CA . GLY A 1 174 ? -4.373 -11.924 -8.369 1.00 70.31 174 GLY A CA 1
ATOM 1329 C C . GLY A 1 174 ? -4.919 -11.501 -7.015 1.00 70.31 174 GLY A C 1
ATOM 1330 O O . GLY A 1 174 ? -6.111 -11.628 -6.736 1.00 70.31 174 GLY A O 1
ATOM 1331 N N . ASP A 1 175 ? -4.010 -10.941 -6.232 1.00 89.69 175 ASP A N 1
ATOM 1332 C CA . ASP A 1 175 ? -4.256 -10.311 -4.945 1.00 89.69 175 ASP A CA 1
ATOM 1333 C C . ASP A 1 175 ? -4.998 -8.981 -5.152 1.00 89.69 175 ASP A C 1
ATOM 1335 O O . ASP A 1 175 ? -4.752 -8.266 -6.130 1.00 89.69 175 ASP A O 1
ATOM 1339 N N . TYR A 1 176 ? -5.914 -8.629 -4.250 1.00 93.06 176 TYR A N 1
ATOM 1340 C CA . TYR A 1 176 ? -6.716 -7.408 -4.368 1.00 93.06 176 TYR A CA 1
ATOM 1341 C C . TYR A 1 176 ? -6.912 -6.732 -3.014 1.00 93.06 176 TYR A C 1
ATOM 1343 O O . TYR A 1 176 ? -7.258 -7.415 -2.060 1.00 93.06 176 TYR A O 1
ATOM 1351 N N . LEU A 1 177 ? -6.755 -5.407 -2.948 1.00 94.75 177 LEU A N 1
ATOM 1352 C CA . LEU A 1 177 ? -7.125 -4.592 -1.787 1.00 94.75 177 LEU A CA 1
ATOM 1353 C C . LEU A 1 177 ? -8.372 -3.757 -2.107 1.00 94.75 177 LEU A C 1
ATOM 1355 O O . LEU A 1 177 ? -8.352 -2.947 -3.041 1.00 94.75 177 LEU A O 1
ATOM 1359 N N . ALA A 1 178 ? -9.434 -3.919 -1.318 1.00 93.94 178 ALA A N 1
ATOM 1360 C CA . ALA A 1 178 ? -10.746 -3.314 -1.546 1.00 93.94 178 ALA A CA 1
ATOM 1361 C C . ALA A 1 178 ? -10.911 -1.911 -0.925 1.00 93.94 178 ALA A C 1
ATOM 1363 O O . ALA A 1 178 ? -11.851 -1.658 -0.185 1.00 93.94 178 ALA A O 1
ATOM 1364 N N . VAL A 1 179 ? -10.036 -0.962 -1.271 1.0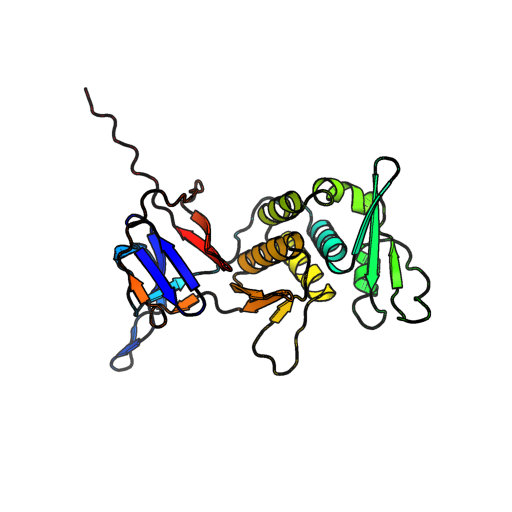0 92.81 179 VAL A N 1
ATOM 1365 C CA . VAL A 1 179 ? -10.031 0.377 -0.652 1.00 92.81 179 VAL A CA 1
ATOM 1366 C C . VAL A 1 179 ? -10.623 1.477 -1.546 1.00 92.81 179 VAL A C 1
ATOM 1368 O O . VAL A 1 179 ? -10.188 1.702 -2.683 1.00 92.81 179 VAL A O 1
ATOM 1371 N N . LYS A 1 180 ? -11.605 2.228 -1.026 1.00 91.12 180 LYS A N 1
ATOM 1372 C CA . LYS A 1 180 ? -12.232 3.366 -1.734 1.00 91.12 180 LYS A CA 1
ATOM 1373 C C . LYS A 1 180 ? -11.502 4.694 -1.541 1.00 91.12 180 LYS A C 1
ATOM 1375 O O . LYS A 1 180 ? -11.509 5.508 -2.459 1.00 91.12 180 LYS A O 1
ATOM 1380 N N . HIS A 1 181 ? -10.885 4.913 -0.380 1.00 92.31 181 HIS A N 1
ATOM 1381 C CA . HIS A 1 181 ? -10.233 6.184 -0.070 1.00 92.31 181 HIS A CA 1
ATOM 1382 C C . HIS A 1 181 ? -8.965 6.369 -0.931 1.00 92.31 181 HIS A C 1
ATOM 1384 O O . HIS A 1 181 ? -8.072 5.517 -0.863 1.00 92.31 181 HIS A O 1
ATOM 1390 N N . PRO A 1 182 ? -8.845 7.457 -1.718 1.00 91.00 182 PRO A N 1
ATOM 1391 C CA . PRO A 1 182 ? -7.733 7.645 -2.655 1.00 91.00 182 PRO A CA 1
ATOM 1392 C C . PRO A 1 182 ? -6.363 7.709 -1.964 1.00 91.00 182 PRO A C 1
ATOM 1394 O O . PRO A 1 182 ? -5.418 7.081 -2.443 1.00 91.00 182 PRO A O 1
ATOM 1397 N N . GLY A 1 183 ? -6.271 8.340 -0.792 1.00 91.56 183 GLY A N 1
ATOM 1398 C CA . GLY A 1 183 ? -5.009 8.426 -0.049 1.00 91.56 183 GLY A CA 1
ATOM 1399 C C . GLY A 1 183 ? -4.498 7.111 0.484 1.00 91.56 183 GLY A C 1
ATOM 1400 O O . GLY A 1 183 ? -3.348 6.744 0.258 1.00 91.56 183 GLY A O 1
ATOM 1401 N N . VAL A 1 184 ? -5.388 6.350 1.114 1.00 94.94 184 VAL A N 1
ATOM 1402 C CA . VAL A 1 184 ? -5.091 5.001 1.597 1.00 94.94 184 VAL A CA 1
ATOM 1403 C C . VAL A 1 184 ? -4.706 4.094 0.428 1.00 94.94 184 VAL A C 1
ATOM 1405 O O . VAL A 1 184 ? -3.741 3.335 0.515 1.00 94.94 184 VAL A O 1
ATOM 1408 N N . ARG A 1 185 ? -5.395 4.226 -0.712 1.00 94.12 185 ARG A N 1
ATOM 1409 C CA . ARG A 1 185 ? -5.046 3.510 -1.941 1.00 94.12 185 ARG A CA 1
ATOM 1410 C C . ARG A 1 185 ? -3.656 3.887 -2.449 1.00 94.12 185 ARG A C 1
ATOM 1412 O O . ARG A 1 185 ? -2.871 2.996 -2.758 1.00 94.12 185 ARG A O 1
ATOM 1419 N N . SER A 1 186 ? -3.339 5.175 -2.533 1.00 92.25 186 SER A N 1
ATOM 1420 C CA . SER A 1 186 ? -2.036 5.662 -2.998 1.00 92.25 186 SER A CA 1
ATOM 1421 C C . SER A 1 186 ? -0.909 5.185 -2.081 1.00 92.25 186 SER A C 1
ATOM 1423 O O . SER A 1 186 ? 0.082 4.641 -2.566 1.00 92.25 186 SER A O 1
ATOM 1425 N N . ALA A 1 187 ? -1.101 5.283 -0.765 1.00 94.25 187 ALA A N 1
ATOM 1426 C CA . ALA A 1 187 ? -0.182 4.771 0.245 1.00 94.25 187 ALA A CA 1
ATOM 1427 C C . ALA A 1 187 ? 0.060 3.260 0.079 1.00 94.25 187 ALA A C 1
ATOM 1429 O O . ALA A 1 187 ? 1.205 2.823 -0.034 1.00 94.25 187 ALA A O 1
ATOM 1430 N N . PHE A 1 188 ? -1.006 2.465 -0.058 1.00 95.69 188 PHE A N 1
ATOM 1431 C CA . PHE A 1 188 ? -0.890 1.026 -0.302 1.00 95.69 188 PHE A CA 1
ATOM 1432 C C . PHE A 1 188 ? -0.117 0.700 -1.583 1.00 95.69 188 PHE A C 1
ATOM 1434 O O . PHE A 1 188 ? 0.685 -0.231 -1.615 1.00 95.69 188 PHE A O 1
ATOM 1441 N N . ARG A 1 189 ? -0.332 1.463 -2.658 1.00 93.38 189 ARG A N 1
ATOM 1442 C CA . ARG A 1 189 ? 0.372 1.247 -3.927 1.00 93.38 189 ARG A CA 1
ATOM 1443 C C . ARG A 1 189 ? 1.870 1.503 -3.814 1.00 93.38 189 ARG A C 1
ATOM 1445 O O . ARG A 1 189 ? 2.637 0.764 -4.428 1.00 93.38 189 ARG A O 1
ATOM 1452 N N . VAL A 1 190 ? 2.277 2.501 -3.032 1.00 92.00 190 VAL A N 1
ATOM 1453 C CA . VAL A 1 190 ? 3.693 2.758 -2.734 1.00 92.00 190 VAL A CA 1
ATOM 1454 C C . VAL A 1 190 ? 4.277 1.617 -1.896 1.00 92.00 190 VAL A C 1
ATOM 1456 O O . VAL A 1 190 ? 5.331 1.095 -2.249 1.00 92.00 190 VAL A O 1
ATOM 1459 N N . LEU A 1 191 ? 3.563 1.140 -0.869 1.00 94.31 191 LEU A N 1
ATOM 1460 C CA . LEU A 1 191 ? 3.979 -0.036 -0.089 1.00 94.31 191 LEU A CA 1
ATOM 1461 C C . LEU A 1 191 ? 4.143 -1.283 -0.971 1.00 94.31 191 LEU A C 1
ATOM 1463 O O . LEU A 1 191 ? 5.146 -1.985 -0.890 1.00 94.31 191 LEU A O 1
ATOM 1467 N N . ALA A 1 192 ? 3.182 -1.543 -1.861 1.00 93.81 192 ALA A N 1
ATOM 1468 C CA . ALA A 1 192 ? 3.252 -2.649 -2.809 1.00 93.81 192 ALA A CA 1
ATOM 1469 C C . ALA A 1 192 ? 4.479 -2.521 -3.725 1.00 93.81 192 ALA A C 1
ATOM 1471 O O . ALA A 1 192 ? 5.209 -3.494 -3.920 1.00 93.81 192 ALA A O 1
ATOM 1472 N N . LEU A 1 193 ? 4.748 -1.314 -4.236 1.00 90.12 193 LEU A N 1
ATOM 1473 C CA . LEU A 1 193 ? 5.931 -1.034 -5.045 1.00 90.12 193 LEU A CA 1
ATOM 1474 C C . LEU A 1 193 ? 7.222 -1.333 -4.275 1.00 90.12 193 LEU A C 1
ATOM 1476 O O . LEU A 1 193 ? 8.099 -1.990 -4.828 1.00 90.12 193 LEU A O 1
ATOM 1480 N N . PHE A 1 194 ? 7.309 -0.938 -3.002 1.00 90.19 194 PHE A N 1
ATOM 1481 C CA . PHE A 1 194 ? 8.453 -1.213 -2.123 1.00 90.19 194 PHE A CA 1
ATOM 1482 C C . PHE A 1 194 ? 8.674 -2.698 -1.833 1.00 90.19 194 PHE A C 1
ATOM 1484 O O . PHE A 1 194 ? 9.789 -3.095 -1.513 1.00 90.19 194 PHE A O 1
ATOM 1491 N N . ARG A 1 195 ? 7.668 -3.554 -2.026 1.00 90.50 195 ARG A N 1
ATOM 1492 C CA . ARG A 1 195 ? 7.833 -5.021 -1.995 1.00 90.50 195 ARG A CA 1
ATOM 1493 C C . ARG A 1 195 ? 8.203 -5.612 -3.359 1.00 90.50 195 ARG A C 1
ATOM 1495 O O . ARG A 1 195 ? 8.347 -6.826 -3.530 1.00 90.50 195 ARG A O 1
ATOM 1502 N N . GLY A 1 196 ? 8.368 -4.758 -4.367 1.00 89.44 196 GLY A N 1
ATOM 1503 C CA . GLY A 1 196 ? 8.536 -5.163 -5.751 1.00 89.44 196 GLY A CA 1
ATOM 1504 C C . GLY A 1 196 ? 7.265 -5.795 -6.313 1.00 89.44 196 GLY A C 1
ATOM 1505 O O . GLY A 1 196 ? 7.358 -6.753 -7.078 1.00 89.44 196 GLY A O 1
ATOM 1506 N N . TYR A 1 197 ? 6.087 -5.317 -5.917 1.00 91.12 197 TYR A N 1
ATOM 1507 C CA . TYR A 1 197 ? 4.820 -5.687 -6.536 1.00 91.12 197 TYR A CA 1
ATOM 1508 C C . TYR A 1 197 ? 4.336 -4.571 -7.453 1.00 91.12 197 TYR A C 1
ATOM 1510 O O . TYR A 1 197 ? 4.479 -3.383 -7.171 1.00 91.12 197 TYR A O 1
ATOM 1518 N N . ARG A 1 198 ? 3.725 -4.961 -8.568 1.00 88.50 198 ARG A N 1
ATOM 1519 C CA . ARG A 1 198 ? 3.045 -4.033 -9.464 1.00 88.50 198 ARG A CA 1
ATOM 1520 C C . ARG A 1 198 ? 1.595 -3.895 -9.037 1.00 88.50 198 ARG A C 1
ATOM 1522 O O . ARG A 1 198 ? 0.939 -4.896 -8.754 1.00 88.50 198 ARG A O 1
ATOM 1529 N N . THR A 1 199 ? 1.079 -2.676 -9.095 1.00 89.75 199 THR A N 1
ATOM 1530 C CA . THR A 1 199 ? -0.329 -2.391 -8.826 1.00 89.75 199 THR A CA 1
ATOM 1531 C C . THR A 1 199 ? -1.067 -1.868 -10.051 1.00 89.75 199 THR A C 1
ATOM 1533 O O . THR A 1 199 ? -0.468 -1.216 -10.905 1.00 89.75 199 THR A O 1
ATOM 1536 N N . SER A 1 200 ? -2.367 -2.153 -10.137 1.00 87.50 200 SER A N 1
ATOM 1537 C CA . SER A 1 200 ? -3.280 -1.524 -11.100 1.00 87.50 200 SER A CA 1
ATOM 1538 C C . SER A 1 200 ? -4.593 -1.148 -10.423 1.00 87.50 200 SER A C 1
ATOM 1540 O O . SER A 1 200 ? -5.223 -1.991 -9.776 1.00 87.50 200 SER A O 1
ATOM 1542 N N . GLU A 1 201 ? -5.010 0.103 -10.586 1.00 89.56 201 GLU A N 1
ATOM 1543 C CA . GLU A 1 201 ? -6.215 0.630 -9.948 1.00 89.56 201 GLU A CA 1
ATOM 1544 C C . GLU A 1 201 ? -7.514 0.227 -10.653 1.00 89.56 201 GLU A C 1
ATOM 1546 O O . GLU A 1 201 ? -7.561 -0.057 -11.848 1.00 89.56 201 GLU A O 1
ATOM 1551 N N . SER A 1 202 ? -8.592 0.232 -9.874 1.00 89.44 202 SER A N 1
ATOM 1552 C CA . SER A 1 202 ? -9.977 0.084 -10.310 1.00 89.44 202 SER A CA 1
ATOM 1553 C C . SER A 1 202 ? -10.867 1.023 -9.491 1.00 89.44 202 SER A C 1
ATOM 1555 O O . SER A 1 202 ? -10.445 1.555 -8.464 1.00 89.44 202 SER A O 1
ATOM 1557 N N . SER A 1 203 ? -12.136 1.177 -9.872 1.00 89.31 203 SER A N 1
ATOM 1558 C CA . SER A 1 203 ? -13.095 1.972 -9.086 1.00 89.31 203 SER A CA 1
ATOM 1559 C C . SER A 1 203 ? -13.292 1.449 -7.656 1.00 89.31 203 SER A C 1
ATOM 1561 O O . SER A 1 203 ? -13.597 2.223 -6.751 1.00 89.31 203 SER A O 1
ATOM 1563 N N . ARG A 1 204 ? -13.080 0.148 -7.429 1.00 90.62 204 ARG A N 1
ATOM 1564 C CA . ARG A 1 204 ? -13.332 -0.524 -6.146 1.00 90.62 204 ARG A CA 1
ATOM 1565 C C . ARG A 1 204 ? -12.094 -0.656 -5.244 1.00 90.62 204 ARG A C 1
ATOM 1567 O O . ARG A 1 204 ? -12.246 -1.044 -4.094 1.00 90.62 204 ARG A O 1
ATOM 1574 N N . GLY A 1 205 ? -10.891 -0.373 -5.752 1.00 93.06 205 GLY A N 1
ATOM 1575 C CA . GLY A 1 205 ? -9.647 -0.719 -5.059 1.00 93.06 205 GLY A CA 1
ATOM 1576 C C . GLY A 1 205 ? -8.490 -0.996 -6.011 1.00 93.06 205 GLY A C 1
ATOM 1577 O O . GLY A 1 205 ? -8.443 -0.449 -7.116 1.00 93.06 205 GLY A O 1
ATOM 1578 N N . CYS A 1 206 ? -7.561 -1.859 -5.606 1.00 92.56 206 CYS A N 1
ATOM 1579 C CA . CYS A 1 206 ? -6.282 -2.045 -6.284 1.00 92.56 206 CYS A CA 1
ATOM 1580 C C . CYS A 1 206 ? -5.908 -3.525 -6.440 1.00 92.56 206 CYS A C 1
ATOM 1582 O O . CYS A 1 206 ? -5.870 -4.262 -5.458 1.00 92.56 206 CYS A O 1
ATOM 1584 N N . TYR A 1 207 ? -5.594 -3.951 -7.665 1.00 92.19 207 TYR A N 1
ATOM 1585 C CA . TYR A 1 207 ? -5.032 -5.278 -7.923 1.00 92.19 207 TYR A CA 1
ATOM 1586 C C . TYR A 1 207 ? -3.522 -5.261 -7.720 1.00 92.19 207 TYR A C 1
ATOM 1588 O O . TYR A 1 207 ? -2.846 -4.334 -8.172 1.00 92.19 207 TYR A O 1
ATOM 1596 N N . VAL A 1 208 ? -2.997 -6.319 -7.112 1.00 91.81 208 VAL A N 1
ATOM 1597 C CA . VAL A 1 208 ? -1.574 -6.518 -6.853 1.00 91.81 208 VAL A CA 1
ATOM 1598 C C . VAL A 1 208 ? -1.074 -7.706 -7.668 1.00 91.81 208 VAL A C 1
ATOM 1600 O O . VAL A 1 208 ? -1.709 -8.753 -7.777 1.00 91.81 208 VAL A O 1
ATOM 1603 N N . SER A 1 209 ? 0.081 -7.523 -8.295 1.00 89.75 209 SER A N 1
ATOM 1604 C CA . SER A 1 209 ? 0.719 -8.500 -9.162 1.00 89.75 209 SER A CA 1
ATOM 1605 C C . SER A 1 209 ? 2.184 -8.638 -8.782 1.00 89.75 209 SER A C 1
ATOM 1607 O O . SER A 1 209 ? 2.946 -7.677 -8.860 1.00 89.75 209 SER A O 1
ATOM 1609 N N . GLN A 1 210 ? 2.619 -9.867 -8.521 1.00 88.88 210 GLN A N 1
ATOM 1610 C CA . GLN A 1 210 ? 4.031 -10.180 -8.284 1.00 88.88 210 GLN A CA 1
ATOM 1611 C C . GLN A 1 210 ? 4.903 -10.045 -9.547 1.00 88.88 210 GLN A C 1
ATOM 1613 O O . GLN A 1 210 ? 6.130 -10.054 -9.472 1.00 88.88 210 GLN A O 1
ATOM 1618 N N . ARG A 1 211 ? 4.296 -9.901 -10.737 1.00 88.06 211 ARG A N 1
ATOM 1619 C CA . ARG A 1 211 ? 5.044 -9.600 -11.967 1.00 88.06 211 ARG A CA 1
ATOM 1620 C C . ARG A 1 211 ? 5.663 -8.205 -11.879 1.00 88.06 211 ARG A C 1
ATOM 1622 O O . ARG A 1 211 ? 4.940 -7.211 -11.884 1.00 88.06 211 ARG A O 1
ATOM 1629 N N . ARG A 1 212 ? 6.996 -8.166 -11.879 1.00 86.75 212 ARG A N 1
ATOM 1630 C CA . ARG A 1 212 ? 7.828 -6.952 -11.797 1.00 86.75 212 ARG A CA 1
ATOM 1631 C C . ARG A 1 212 ? 8.128 -6.296 -13.135 1.00 86.75 212 ARG A C 1
ATOM 1633 O O . ARG A 1 212 ? 8.714 -5.221 -13.161 1.00 86.75 212 ARG A O 1
ATOM 1640 N N . THR A 1 213 ? 7.773 -6.951 -14.237 1.00 88.12 213 THR A N 1
ATOM 1641 C CA . THR A 1 213 ? 8.147 -6.503 -15.575 1.00 88.12 213 THR A CA 1
ATOM 1642 C C . THR A 1 213 ? 6.949 -6.235 -16.481 1.00 88.12 213 THR A C 1
ATOM 1644 O O . THR A 1 213 ? 5.897 -6.875 -16.375 1.00 88.12 213 THR A O 1
ATOM 1647 N N . LEU A 1 214 ? 7.134 -5.294 -17.405 1.00 88.69 214 LEU A N 1
ATOM 1648 C CA . LEU A 1 214 ? 6.255 -5.008 -18.532 1.00 88.69 214 LEU A CA 1
ATOM 1649 C C . LEU A 1 214 ? 6.953 -5.447 -19.824 1.00 88.69 214 LEU A C 1
ATOM 1651 O O . LEU A 1 214 ? 8.006 -4.922 -20.170 1.00 88.69 214 LEU A O 1
ATOM 1655 N N . LYS A 1 215 ? 6.376 -6.416 -20.540 1.00 90.69 215 LYS A N 1
ATOM 1656 C CA . LYS A 1 215 ? 6.921 -6.878 -21.825 1.00 90.69 215 LYS A CA 1
ATOM 1657 C C . LYS A 1 215 ? 6.679 -5.825 -22.903 1.00 90.69 215 LYS A C 1
ATOM 1659 O O . LYS A 1 215 ? 5.521 -5.522 -23.189 1.00 90.69 215 LYS A O 1
ATOM 1664 N N . LEU A 1 216 ? 7.739 -5.338 -23.547 1.00 88.50 216 LEU A N 1
ATOM 1665 C CA . LEU A 1 216 ? 7.602 -4.303 -24.576 1.00 88.50 216 LEU A CA 1
ATOM 1666 C C . LEU A 1 216 ? 7.021 -4.827 -25.887 1.00 88.50 216 LEU A C 1
ATOM 1668 O O . LEU A 1 216 ? 6.403 -4.067 -26.612 1.00 88.50 216 LEU A O 1
ATOM 1672 N N . ALA A 1 217 ? 7.092 -6.137 -26.139 1.00 88.38 217 ALA A N 1
ATOM 1673 C CA . ALA A 1 217 ? 6.374 -6.780 -27.245 1.00 88.38 217 ALA A CA 1
ATOM 1674 C C . ALA A 1 217 ? 4.842 -6.594 -27.203 1.00 88.38 217 ALA A C 1
ATOM 1676 O O . ALA A 1 217 ? 4.159 -6.952 -28.153 1.00 88.38 217 ALA A O 1
ATOM 1677 N N . SER A 1 218 ? 4.295 -6.094 -26.090 1.00 85.75 218 SER A N 1
ATOM 1678 C CA . SER A 1 218 ? 2.871 -5.775 -25.946 1.00 85.75 218 SER A CA 1
ATOM 1679 C C . SER A 1 218 ? 2.573 -4.279 -26.021 1.00 85.75 218 SER A C 1
ATOM 1681 O O . SER A 1 218 ? 1.479 -3.888 -25.627 1.00 85.75 218 SER A O 1
ATOM 1683 N N . CYS A 1 219 ? 3.542 -3.458 -26.431 1.00 85.12 219 CYS A N 1
ATOM 1684 C CA . CYS A 1 219 ? 3.418 -2.010 -26.501 1.00 85.12 219 CYS A CA 1
ATOM 1685 C C . CYS A 1 219 ? 3.705 -1.494 -27.909 1.00 85.12 219 CYS A C 1
ATOM 1687 O O . CYS A 1 219 ? 4.616 -1.987 -28.575 1.00 85.12 219 CYS A O 1
ATOM 1689 N N . ASP A 1 220 ? 2.996 -0.438 -28.277 1.00 86.31 220 ASP A N 1
ATOM 1690 C CA . ASP A 1 220 ? 3.378 0.462 -29.353 1.00 86.31 220 ASP A CA 1
ATOM 1691 C C . ASP A 1 220 ? 4.515 1.358 -28.842 1.00 86.31 220 ASP A C 1
ATOM 1693 O O . ASP A 1 220 ? 4.466 1.852 -27.706 1.00 86.31 220 ASP A O 1
ATOM 1697 N N . ILE A 1 221 ? 5.574 1.497 -29.645 1.00 83.88 221 ILE A N 1
ATOM 1698 C CA . ILE A 1 221 ? 6.793 2.236 -29.301 1.00 83.88 221 ILE A CA 1
ATOM 1699 C C . ILE A 1 221 ? 6.922 3.408 -30.265 1.00 83.88 221 ILE A C 1
ATOM 1701 O O . ILE A 1 221 ? 7.332 3.230 -31.410 1.00 83.88 221 ILE A O 1
ATOM 1705 N N . ASP A 1 222 ? 6.615 4.604 -29.773 1.00 84.44 222 ASP A N 1
ATOM 1706 C CA . ASP A 1 222 ? 6.672 5.826 -30.565 1.00 84.44 222 ASP A CA 1
ATOM 1707 C C . ASP A 1 222 ? 7.842 6.705 -30.127 1.00 84.44 222 ASP A C 1
ATOM 1709 O O . ASP A 1 222 ? 8.074 6.946 -28.933 1.00 84.44 222 ASP A O 1
ATOM 1713 N N . ALA A 1 223 ? 8.531 7.293 -31.103 1.00 76.50 223 ALA A N 1
ATOM 1714 C CA . ALA A 1 223 ? 9.492 8.366 -30.880 1.00 76.50 223 ALA A CA 1
ATOM 1715 C C . ALA A 1 223 ? 8.765 9.677 -30.511 1.00 76.50 223 ALA A C 1
ATOM 1717 O O . ALA A 1 223 ? 8.857 10.682 -31.203 1.00 76.50 223 ALA A O 1
ATOM 1718 N N . ALA A 1 224 ? 8.002 9.675 -29.417 1.00 65.31 224 ALA A N 1
ATOM 1719 C CA . ALA A 1 224 ? 7.387 10.885 -28.896 1.00 65.31 224 ALA A CA 1
ATOM 1720 C C . ALA A 1 224 ? 8.473 11.804 -28.321 1.00 65.31 224 ALA A C 1
ATOM 1722 O O . ALA A 1 224 ? 9.231 11.392 -27.430 1.00 65.31 224 ALA A O 1
ATOM 1723 N N . VAL A 1 225 ? 8.532 13.034 -28.828 1.00 55.50 225 VAL A N 1
ATOM 1724 C CA . VAL A 1 225 ? 9.292 14.135 -28.236 1.00 55.50 225 VAL A CA 1
ATOM 1725 C C . VAL A 1 225 ? 8.428 14.721 -27.132 1.00 55.50 225 VAL A C 1
ATOM 1727 O O . VAL A 1 225 ? 7.334 15.217 -27.388 1.00 55.50 225 VAL A O 1
ATOM 1730 N N . THR A 1 226 ? 8.898 14.636 -25.895 1.00 57.47 226 THR A N 1
ATOM 1731 C CA . THR A 1 226 ? 8.294 15.379 -24.793 1.00 57.47 226 THR A CA 1
ATOM 1732 C C . THR A 1 226 ? 9.342 16.292 -24.210 1.00 57.47 226 THR A C 1
ATOM 1734 O O . THR A 1 226 ? 10.101 15.891 -23.324 1.00 57.47 226 THR A O 1
ATOM 1737 N N . ASP A 1 227 ? 9.374 17.514 -24.722 1.00 54.31 227 ASP A N 1
ATOM 1738 C CA . ASP A 1 227 ? 9.953 18.621 -23.980 1.00 54.31 227 ASP A CA 1
ATOM 1739 C C . ASP A 1 227 ? 9.162 18.784 -22.673 1.00 54.31 227 ASP A C 1
ATOM 1741 O O . ASP A 1 227 ? 7.931 18.720 -22.657 1.00 54.31 227 ASP A O 1
ATOM 1745 N N . GLY A 1 228 ? 9.870 18.939 -21.554 1.00 54.66 228 GLY A N 1
ATOM 1746 C CA . GLY A 1 228 ? 9.253 19.304 -20.275 1.00 54.66 228 GLY A CA 1
ATOM 1747 C C . GLY A 1 228 ? 8.694 18.166 -19.413 1.00 54.66 228 GLY A C 1
ATOM 1748 O O . GLY A 1 228 ? 7.963 18.450 -18.464 1.00 54.66 228 GLY A O 1
ATOM 1749 N N . LEU A 1 229 ? 9.034 16.894 -19.661 1.00 57.84 229 LEU A N 1
ATOM 1750 C CA . LEU A 1 229 ? 8.672 15.833 -18.713 1.00 57.84 229 LEU A CA 1
ATOM 1751 C C . LEU A 1 229 ? 9.523 15.960 -17.439 1.00 57.84 229 LEU A C 1
ATOM 1753 O O . LEU A 1 229 ? 10.716 15.657 -17.438 1.00 57.84 229 LEU A O 1
ATOM 1757 N N . TRP A 1 230 ? 8.914 16.430 -16.350 1.00 48.56 230 TRP A N 1
ATOM 1758 C CA . TRP A 1 230 ? 9.598 16.570 -15.066 1.00 48.56 230 TRP A CA 1
ATOM 1759 C C . TRP A 1 230 ? 9.930 15.190 -14.482 1.00 48.56 230 TRP A C 1
ATOM 1761 O O . TRP A 1 230 ? 9.039 14.411 -14.142 1.00 48.56 230 TRP A O 1
ATOM 1771 N N . GLN A 1 231 ? 11.224 14.883 -14.381 1.00 60.56 231 GLN A N 1
ATOM 1772 C CA . GLN A 1 231 ? 11.755 13.653 -13.790 1.00 60.56 231 GLN A CA 1
ATOM 1773 C C . GLN A 1 231 ? 12.642 14.028 -12.594 1.00 60.56 231 GLN A C 1
ATOM 1775 O O . GLN A 1 231 ? 13.825 14.308 -12.785 1.00 60.56 231 GLN A O 1
ATOM 1780 N N . PRO A 1 232 ? 12.102 14.102 -11.365 1.00 50.69 232 PRO A N 1
ATOM 1781 C CA . PRO A 1 232 ? 12.907 14.437 -10.197 1.00 50.69 232 PRO A CA 1
ATOM 1782 C C . PRO A 1 232 ? 13.916 13.322 -9.911 1.00 50.69 232 PRO A C 1
ATOM 1784 O O . PRO A 1 232 ? 13.539 12.208 -9.549 1.00 50.69 232 PRO A O 1
ATOM 1787 N N . VAL A 1 233 ? 15.199 13.644 -10.073 1.00 56.34 233 VAL A N 1
ATOM 1788 C CA . VAL A 1 233 ? 16.327 12.726 -9.890 1.00 56.34 233 VAL A CA 1
ATOM 1789 C C . VAL A 1 233 ? 16.760 12.724 -8.428 1.00 56.34 233 VAL A C 1
ATOM 1791 O O . VAL A 1 233 ? 17.119 13.767 -7.885 1.00 56.34 233 VAL A O 1
ATOM 1794 N N . THR A 1 234 ? 16.738 11.561 -7.774 1.00 56.16 234 THR A N 1
ATOM 1795 C CA . THR A 1 234 ? 17.397 11.396 -6.463 1.00 56.16 234 THR A CA 1
ATOM 1796 C C . THR A 1 234 ? 18.920 11.467 -6.608 1.00 56.16 234 THR A C 1
ATOM 1798 O O . THR A 1 234 ? 19.448 11.256 -7.696 1.00 56.16 234 THR A O 1
ATOM 1801 N N . GLU A 1 235 ? 19.654 11.684 -5.512 1.00 48.50 235 GLU A N 1
ATOM 1802 C CA . GLU A 1 235 ? 21.133 11.653 -5.510 1.00 48.50 235 GLU A CA 1
ATOM 1803 C C . GLU A 1 235 ? 21.711 10.349 -6.094 1.00 48.50 235 GLU A C 1
ATOM 1805 O O . GLU A 1 235 ? 22.809 10.340 -6.642 1.00 48.50 235 GLU A O 1
ATOM 1810 N N . MET A 1 236 ? 20.939 9.259 -6.030 1.00 50.22 236 MET A N 1
ATOM 1811 C CA . MET A 1 236 ? 21.284 7.939 -6.564 1.00 50.22 236 MET A CA 1
ATOM 1812 C C . MET A 1 236 ? 20.885 7.744 -8.036 1.00 50.22 236 MET A C 1
ATOM 1814 O O . MET A 1 236 ? 20.898 6.615 -8.524 1.00 50.22 236 MET A O 1
ATOM 1818 N N . GLY A 1 237 ? 20.455 8.797 -8.737 1.00 53.91 237 GLY A N 1
ATOM 1819 C CA . GLY A 1 237 ? 20.041 8.693 -10.135 1.00 53.91 237 GLY A CA 1
ATOM 1820 C C . GLY A 1 237 ? 18.767 7.867 -10.321 1.00 53.91 237 GLY A C 1
ATOM 1821 O O . GLY A 1 237 ? 18.619 7.198 -11.330 1.00 53.91 237 GLY A O 1
ATOM 1822 N N . THR A 1 238 ? 17.861 7.819 -9.339 1.00 59.94 238 THR A N 1
ATOM 1823 C CA . THR A 1 238 ? 16.585 7.080 -9.443 1.00 59.94 238 THR A CA 1
ATOM 1824 C C . THR A 1 238 ? 15.399 8.037 -9.317 1.00 59.94 238 THR A C 1
ATOM 1826 O O . THR A 1 238 ? 15.424 8.932 -8.473 1.00 59.94 238 THR A O 1
ATOM 1829 N N . CYS A 1 239 ? 14.349 7.828 -10.107 1.00 62.41 239 CYS A N 1
ATOM 1830 C CA . CYS A 1 239 ? 13.094 8.578 -10.072 1.00 62.41 239 CYS A CA 1
ATOM 1831 C C . CYS A 1 239 ? 11.929 7.624 -9.779 1.00 62.41 239 CYS A C 1
ATOM 1833 O O . CYS A 1 239 ? 11.807 6.576 -10.414 1.00 62.41 239 CYS A O 1
ATOM 1835 N N . VAL A 1 240 ? 11.028 7.998 -8.868 1.00 61.78 240 VAL A N 1
ATOM 1836 C CA . VAL A 1 240 ? 9.699 7.371 -8.767 1.00 61.78 240 VAL A CA 1
ATOM 1837 C C . VAL A 1 240 ? 8.757 8.197 -9.628 1.00 61.78 240 VAL A C 1
ATOM 1839 O O . VAL A 1 240 ? 8.584 9.386 -9.372 1.00 61.78 240 VAL A O 1
ATOM 1842 N N . VAL A 1 241 ? 8.147 7.591 -10.645 1.00 64.75 241 VAL A N 1
ATOM 1843 C CA . VAL A 1 241 ? 7.269 8.315 -11.571 1.00 64.75 241 VAL A CA 1
ATOM 1844 C C . VAL A 1 241 ? 5.894 7.673 -11.615 1.00 64.75 241 VAL A C 1
ATOM 1846 O O . VAL A 1 241 ? 5.751 6.453 -11.726 1.00 64.75 241 VAL A O 1
ATOM 1849 N N . ARG A 1 242 ? 4.863 8.516 -11.513 1.00 59.38 242 ARG A N 1
ATOM 1850 C CA . ARG A 1 242 ? 3.473 8.122 -11.722 1.00 59.38 242 ARG A CA 1
ATOM 1851 C C . ARG A 1 242 ? 3.106 8.363 -13.184 1.00 59.38 242 ARG A C 1
ATOM 1853 O O . ARG A 1 242 ? 3.031 9.507 -13.615 1.00 59.38 242 ARG A O 1
ATOM 1860 N N . CYS A 1 243 ? 2.827 7.291 -13.917 1.00 58.25 243 CYS A N 1
ATOM 1861 C CA . CYS A 1 243 ? 2.355 7.342 -15.300 1.00 58.25 243 CYS A CA 1
ATOM 1862 C C . CYS A 1 243 ? 0.904 6.846 -15.332 1.00 58.25 243 CYS A C 1
ATOM 1864 O O . CYS A 1 243 ? 0.636 5.641 -15.297 1.00 58.25 243 CYS A O 1
ATOM 1866 N N . GLY A 1 244 ? -0.047 7.783 -15.284 1.00 67.81 244 GLY A N 1
ATOM 1867 C CA . GLY A 1 244 ? -1.474 7.481 -15.162 1.00 67.81 244 GLY A CA 1
ATOM 1868 C C . GLY A 1 244 ? -1.799 6.652 -13.910 1.00 67.81 244 GLY A C 1
ATOM 1869 O O . GLY A 1 244 ? -1.624 7.100 -12.771 1.00 67.81 244 GLY A O 1
ATOM 1870 N N . GLN A 1 245 ? -2.275 5.422 -14.125 1.00 64.62 245 GLN A N 1
ATOM 1871 C CA . GLN A 1 245 ? -2.675 4.480 -13.071 1.00 64.62 245 GLN A CA 1
ATOM 1872 C C . GLN A 1 245 ? -1.530 3.582 -12.578 1.00 64.62 245 GLN A C 1
ATOM 1874 O O . GLN A 1 245 ? -1.782 2.623 -11.852 1.00 64.62 245 GLN A O 1
ATOM 1879 N N . PHE A 1 246 ? -0.273 3.886 -12.919 1.00 61.75 246 PHE A N 1
ATOM 1880 C CA . PHE A 1 246 ? 0.914 3.102 -12.548 1.00 61.75 246 PHE A CA 1
ATOM 1881 C C . PHE A 1 246 ? 1.933 3.967 -11.815 1.00 61.75 246 PHE A C 1
ATOM 1883 O O . PHE A 1 246 ? 2.062 5.153 -12.102 1.00 61.75 246 PHE A O 1
ATOM 1890 N N . ILE A 1 247 ? 2.646 3.364 -10.866 1.00 65.38 247 ILE A N 1
ATOM 1891 C CA . ILE A 1 247 ? 3.840 3.946 -10.252 1.00 65.38 247 ILE A CA 1
ATOM 1892 C C . ILE A 1 247 ? 4.994 3.039 -10.669 1.00 65.38 247 ILE A C 1
ATOM 1894 O O . ILE A 1 247 ? 4.894 1.822 -10.507 1.00 65.38 247 ILE A O 1
ATOM 1898 N N . THR A 1 248 ? 6.038 3.622 -11.248 1.00 66.50 248 THR A N 1
ATOM 1899 C CA . THR A 1 248 ? 7.228 2.912 -11.723 1.00 66.50 248 THR A CA 1
ATOM 1900 C C . THR A 1 248 ? 8.491 3.558 -11.171 1.00 66.50 248 THR A C 1
ATOM 1902 O O . THR A 1 248 ? 8.499 4.735 -10.812 1.00 66.50 248 THR A O 1
ATOM 1905 N N . LEU A 1 249 ? 9.566 2.778 -11.127 1.00 66.25 249 LEU A N 1
ATOM 1906 C CA . LEU A 1 249 ? 10.918 3.274 -10.894 1.00 66.25 249 LEU A CA 1
ATOM 1907 C C . LEU A 1 249 ? 11.589 3.517 -12.248 1.00 66.25 249 LEU A C 1
ATOM 1909 O O . LEU A 1 249 ? 11.444 2.702 -13.159 1.00 66.25 249 LEU A O 1
ATOM 1913 N N . MET A 1 250 ? 12.304 4.627 -12.381 1.00 64.44 250 MET A N 1
ATOM 1914 C CA . MET A 1 250 ? 13.149 4.936 -13.534 1.00 64.44 250 MET A CA 1
ATOM 1915 C C . MET A 1 250 ? 14.560 5.268 -13.063 1.00 64.44 250 MET A C 1
ATOM 1917 O O . MET A 1 250 ? 14.732 5.805 -11.970 1.00 64.44 250 MET A O 1
ATOM 1921 N N . GLY A 1 251 ? 15.561 4.945 -13.880 1.00 53.03 251 GLY A N 1
ATOM 1922 C CA . GLY A 1 251 ? 16.884 5.536 -13.734 1.00 53.03 251 GLY A CA 1
ATOM 1923 C C . GLY A 1 251 ? 16.861 6.952 -14.305 1.00 53.03 251 GLY A C 1
ATOM 1924 O O . GLY A 1 251 ? 16.096 7.264 -15.214 1.00 53.03 251 GLY A O 1
ATOM 1925 N N . ALA A 1 252 ? 17.684 7.824 -13.762 1.00 53.81 252 ALA A N 1
ATOM 1926 C CA . ALA A 1 252 ? 17.974 9.123 -14.310 1.00 53.81 252 ALA A CA 1
ATOM 1927 C C . ALA A 1 252 ? 19.471 9.221 -14.527 1.00 53.81 252 ALA A C 1
ATOM 1929 O O . ALA A 1 252 ? 20.270 8.979 -13.622 1.00 53.81 252 ALA A O 1
ATOM 1930 N N . VAL A 1 253 ? 19.828 9.631 -15.735 1.00 49.78 253 VAL A N 1
ATOM 1931 C CA . VAL A 1 253 ? 21.173 10.098 -16.029 1.00 49.78 253 VAL A CA 1
ATOM 1932 C C . VAL A 1 253 ? 21.306 11.446 -15.331 1.00 49.78 253 VAL A C 1
ATOM 1934 O O . VAL A 1 253 ? 20.454 12.321 -15.513 1.00 49.78 253 VAL A O 1
ATOM 1937 N N . ALA A 1 254 ? 22.328 11.614 -14.488 1.00 46.59 254 ALA A N 1
ATOM 1938 C CA . ALA A 1 254 ? 22.636 12.926 -13.932 1.00 46.59 254 ALA A CA 1
ATOM 1939 C C . ALA A 1 254 ? 22.722 13.927 -15.098 1.00 46.59 254 ALA A C 1
ATOM 1941 O O . ALA A 1 254 ? 23.367 13.606 -16.101 1.00 46.59 254 ALA A O 1
ATOM 1942 N N . PRO A 1 255 ? 22.091 15.113 -15.019 1.00 46.50 255 PRO A N 1
ATOM 1943 C CA . PRO A 1 255 ? 22.303 16.118 -16.045 1.00 46.50 255 PRO A CA 1
ATOM 1944 C C . PRO A 1 255 ? 23.808 16.35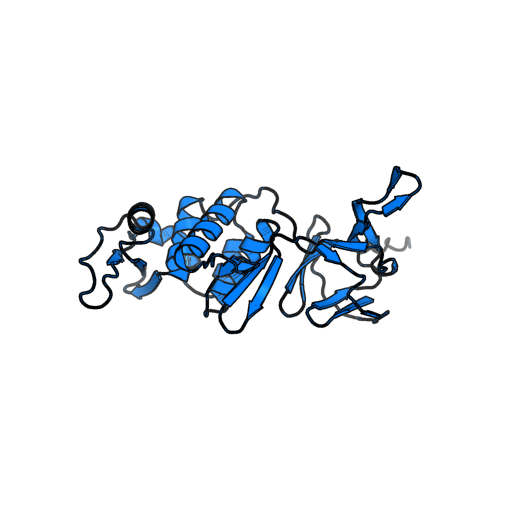4 -16.130 1.00 46.50 255 PRO A C 1
ATOM 1946 O O . PRO A 1 255 ? 24.451 16.621 -15.110 1.00 46.50 255 PRO A O 1
ATOM 1949 N N . VAL A 1 256 ? 24.374 16.200 -17.330 1.00 42.97 256 VAL A N 1
ATOM 1950 C CA . VAL A 1 256 ? 25.759 16.581 -17.604 1.00 42.97 256 VAL A CA 1
ATOM 1951 C C . VAL A 1 256 ? 25.869 18.028 -17.142 1.00 42.97 256 VAL A C 1
ATOM 1953 O O . VAL A 1 256 ? 25.258 18.914 -17.742 1.00 42.97 256 VAL A O 1
ATOM 1956 N N . ARG A 1 257 ? 26.553 18.275 -16.014 1.00 38.66 257 ARG A N 1
ATOM 1957 C CA . ARG A 1 257 ? 26.807 19.648 -15.576 1.00 38.66 257 ARG A CA 1
ATOM 1958 C C . ARG A 1 257 ? 27.498 20.318 -16.757 1.00 38.66 257 ARG A C 1
ATOM 1960 O O . ARG A 1 257 ? 28.501 19.760 -17.206 1.00 38.66 257 ARG A O 1
ATOM 1967 N N . PRO A 1 258 ? 26.999 21.454 -17.271 1.00 39.84 258 PRO A N 1
ATOM 1968 C CA . PRO A 1 258 ? 27.734 22.175 -18.290 1.00 39.84 258 PRO A CA 1
ATOM 1969 C C . PRO A 1 258 ? 29.116 22.443 -17.702 1.00 39.84 258 PRO A C 1
ATOM 1971 O O . PRO A 1 258 ? 29.245 23.094 -16.660 1.00 39.84 258 PRO A O 1
ATOM 1974 N N . THR A 1 259 ? 30.144 21.851 -18.309 1.00 39.91 259 THR A N 1
ATOM 1975 C CA . THR A 1 259 ? 31.528 22.226 -18.050 1.00 39.91 259 THR A CA 1
ATOM 1976 C C . THR A 1 259 ? 31.566 23.728 -18.231 1.00 39.91 259 THR A C 1
ATOM 1978 O O . THR A 1 259 ? 31.239 24.215 -19.314 1.00 39.91 259 THR A O 1
ATOM 1981 N N . LYS A 1 260 ? 31.855 24.462 -17.147 1.00 36.66 260 LYS A N 1
ATOM 1982 C CA . LYS A 1 260 ? 32.061 25.908 -17.222 1.00 36.66 260 LYS A CA 1
ATOM 1983 C C . LYS A 1 260 ? 33.000 26.136 -18.397 1.00 36.66 260 LYS A C 1
ATOM 1985 O O . LYS A 1 260 ? 34.088 25.561 -18.404 1.00 36.66 260 LYS A O 1
ATOM 1990 N N . ALA A 1 261 ? 32.542 26.889 -19.394 1.00 44.25 261 ALA A N 1
ATOM 1991 C CA . ALA A 1 261 ? 33.408 27.328 -20.468 1.00 44.25 261 ALA A CA 1
ATOM 1992 C C . ALA A 1 261 ? 34.603 28.007 -19.796 1.00 44.25 261 ALA A C 1
ATOM 1994 O O . ALA A 1 261 ? 34.427 28.952 -19.027 1.00 44.25 261 ALA A O 1
ATOM 1995 N N . SER A 1 262 ? 35.786 27.436 -19.988 1.00 47.16 262 SER A N 1
ATOM 1996 C CA . SER A 1 262 ? 37.041 28.063 -19.615 1.00 47.16 262 SER A CA 1
ATOM 1997 C C . SER A 1 262 ? 37.161 29.331 -20.455 1.00 47.16 262 SER A C 1
ATOM 1999 O O . SER A 1 262 ? 37.462 29.247 -21.644 1.00 47.16 262 SER A O 1
ATOM 2001 N N . THR A 1 263 ? 36.801 30.463 -19.854 1.00 58.97 263 THR A N 1
ATOM 2002 C CA . THR A 1 263 ? 37.178 31.807 -20.304 1.00 58.97 263 THR A CA 1
ATOM 2003 C C . THR A 1 263 ? 38.656 32.033 -20.075 1.00 58.97 263 THR A C 1
ATOM 2005 O O . THR A 1 263 ? 39.110 31.652 -18.969 1.00 58.97 263 THR A O 1
#

pLDDT: mean 85.31, std 15.18, range [36.66, 98.75]

Foldseek 3Di:
DWWDFPAFTDDDAQAFWFWKWFAWDADPNDIDTRDIDIDGLVPDDLRIWTQFFDADDFAAALDDLLLLLLLLQCVAQKDWDDDPNAIWMKGKAAPVACVVVNCVSQVADWDQQDPPPRIIIGTRDRVSCVSVRQCVPDLVSLLVNLVRHTNSNLVSSLVSNCSRAWDDDVPDPWIWGQDQDVSSQNSNQSSLRNRLWWWFDDNGGITIHNDRIHRSNNIDRDPDHDDPPDFDQDPQQKGFDDRDRTTGITGHDDPPDPPPPPD

Radius of gyration: 21.95 Å; chains: 1; bounding box: 64×57×57 Å

Secondary structure (DSSP, 8-state):
-EEE-SS-EEE--TT-EEEEEEPPEEETTEEE---EEEEEGGG--TTEEEE---BPPP---SS-HHHHHHHHHHHHTEEEEEETTEEEEEEEE-TTTTHHHHHHHHBSPPPPPPTTT-PEEEEBPHHHHGGGTTTSS-HHHHHHHHTT--HHHHHHHHHHHHHHHEE--TT-SSEEE----HHHHHHHHHHHHHBT-EEEEETTEEEEE---EEEGGGSEEE----TT------TTSEEEEEETTEEEEEE-PPP--------